Protein AF-A0A3M2STY0-F1 (afdb_monomer)

Foldseek 3Di:
DDDDDAQWDAAPQAAFLLQLLLVLLLRVLVVLVVVVVVLCVVCVPPDPVPRDDDDDDDDDDQSNQLSLVCQQQQNDDPQQQDPPAKDFDVFDWDKDADPDQPPQPDPPPDDPDDCPVSQDHPPRMGRPDPPGGRDNRHSRQHRPRHIDTPGGRFQVVPPVGGHDIDGDPNPPGRRRDPDDPPPPPPPPDDDD

Sequence (192 aa):
TTVYTPQLLPSPHGESIPHLHNRLATALQAVICDLDAEIARAEATLPPEQRTPKAVLFVSHAASLIAMGRVLTGCMPEDPGVEDFHVFTAGLSRFSRRRGPVEAEGEDGGRREEGDDERELAPGTRILRPGTAVPDWTRGRGVGGGWDCVANGDCSFLSCGAERGWHFNGEESFDTPPFPPPMEVGSSGTKL

Mean predicted aligned error: 9.3 Å

Radius of gyration: 21.48 Å; Cα contacts (8 Å, |Δi|>4): 250; chains: 1; bounding box: 75×55×52 Å

Secondary structure (DSSP, 8-state):
-PPP--SEE--TT---HHHHHHHHHHHHHHHHHHHHHHHHHHHTTS-GGG-----------HHHHHHHHHHHHT---SSTT---S-B-TT-EEEEEE--S----S--------S-SGGGPPPTT-EE-STT------TTTT-GGG-EEEEEEEE-T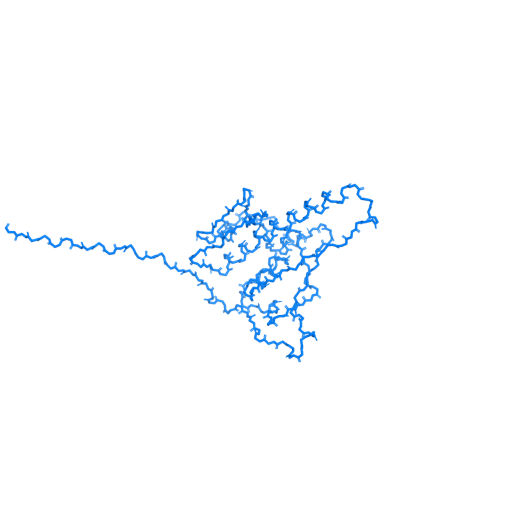TSTT-S-S-B---S-----PPP-PPP----------

Solvent-accessible surface area (backbone atoms only — not comparable to full-atom values): 11974 Å² total; per-residue (Å²): 133,89,79,86,76,67,60,55,44,78,30,88,50,44,38,36,64,65,24,50,35,35,47,45,31,29,47,49,33,53,52,48,52,51,50,52,53,49,50,50,62,73,44,67,87,50,58,77,90,75,62,72,93,82,86,84,86,85,86,82,52,55,74,56,50,37,35,46,51,26,29,30,32,2,55,75,64,93,58,65,42,63,85,82,49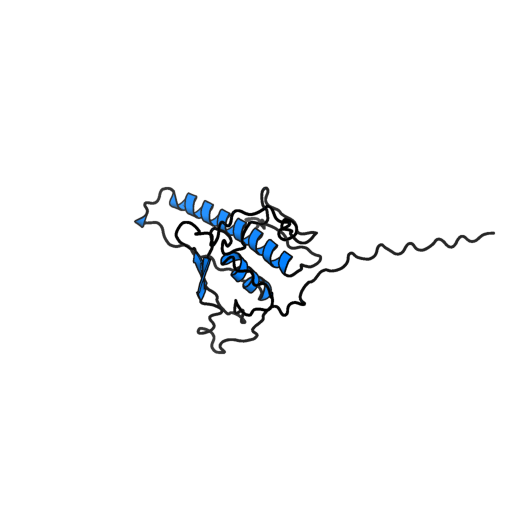,55,34,28,65,89,34,45,65,40,72,44,74,57,86,73,83,77,78,64,82,73,87,69,94,71,78,96,68,94,58,69,74,81,56,43,63,37,75,71,46,41,76,67,45,88,93,72,58,59,63,85,22,56,79,54,36,8,39,85,63,13,33,44,79,79,39,72,28,48,25,87,92,41,97,82,41,78,42,80,68,56,71,52,84,69,75,72,52,36,73,60,74,77,78,75,72,81,75,78,79,75,80,78,79,79,85,129

Structure (mmCIF, N/CA/C/O backbone):
data_AF-A0A3M2STY0-F1
#
_entry.id   AF-A0A3M2STY0-F1
#
loop_
_atom_site.group_PDB
_atom_site.id
_atom_site.type_symbol
_atom_site.label_atom_id
_atom_site.label_alt_id
_atom_site.label_comp_id
_atom_site.label_asym_id
_atom_site.label_entity_id
_atom_site.label_seq_id
_atom_site.pdbx_PDB_ins_code
_atom_site.Cartn_x
_atom_site.Cartn_y
_atom_site.Cartn_z
_atom_site.occupancy
_atom_site.B_iso_or_equiv
_atom_site.auth_seq_id
_atom_site.auth_comp_id
_atom_site.auth_asym_id
_atom_site.auth_atom_id
_atom_site.pdbx_PDB_model_num
ATOM 1 N N . THR A 1 1 ? -4.856 26.772 10.621 1.00 55.50 1 THR A N 1
ATOM 2 C CA . THR A 1 1 ? -4.393 25.944 9.493 1.00 55.50 1 THR A CA 1
ATOM 3 C C . THR A 1 1 ? -3.598 24.793 10.053 1.00 55.50 1 THR A C 1
ATOM 5 O O . THR A 1 1 ? -2.548 25.040 10.630 1.00 55.50 1 THR A O 1
ATOM 8 N N . THR A 1 2 ? -4.113 23.568 9.991 1.00 66.75 2 THR A N 1
ATOM 9 C CA . THR A 1 2 ? -3.335 22.390 10.394 1.00 66.75 2 THR A CA 1
ATOM 10 C C . THR A 1 2 ? -2.277 22.157 9.324 1.00 66.75 2 THR A C 1
ATOM 12 O O . THR A 1 2 ? -2.615 21.987 8.155 1.00 66.75 2 THR A O 1
ATOM 15 N N . VAL A 1 3 ? -1.002 22.235 9.697 1.00 81.94 3 VAL A N 1
ATOM 16 C CA . VAL A 1 3 ? 0.102 21.945 8.778 1.00 81.94 3 VAL A CA 1
ATOM 17 C C . VAL A 1 3 ? 0.180 20.429 8.623 1.00 81.94 3 VAL A C 1
ATOM 19 O O . VAL A 1 3 ? 0.291 19.714 9.615 1.00 81.94 3 VAL A O 1
ATOM 22 N N . TYR A 1 4 ? 0.070 19.938 7.390 1.00 82.56 4 TYR A N 1
ATOM 23 C CA . TYR A 1 4 ? 0.285 18.527 7.085 1.00 82.56 4 TYR A CA 1
ATOM 24 C C . TYR A 1 4 ? 1.775 18.197 7.210 1.00 82.56 4 TYR A C 1
ATOM 26 O O . TYR A 1 4 ? 2.604 18.824 6.549 1.00 82.56 4 TYR A O 1
ATOM 34 N N . THR A 1 5 ? 2.098 17.193 8.023 1.00 86.50 5 THR A N 1
ATOM 35 C CA . THR A 1 5 ? 3.461 16.674 8.168 1.00 86.50 5 THR A CA 1
ATOM 36 C C . THR A 1 5 ? 3.507 15.248 7.617 1.00 86.50 5 THR A C 1
ATOM 38 O O . THR A 1 5 ? 2.965 14.343 8.259 1.00 86.50 5 THR A O 1
ATOM 41 N N . PRO A 1 6 ? 4.130 15.020 6.445 1.00 90.19 6 PRO A N 1
ATOM 42 C CA . PRO A 1 6 ? 4.282 13.675 5.906 1.00 90.19 6 PRO A CA 1
ATOM 43 C C . PRO A 1 6 ? 5.199 12.816 6.785 1.00 90.19 6 PRO A C 1
ATOM 45 O O . PRO A 1 6 ? 6.050 13.332 7.507 1.00 90.19 6 PRO A O 1
ATOM 48 N N . GLN A 1 7 ? 5.049 11.493 6.697 1.00 90.44 7 GLN A N 1
ATOM 49 C CA . GLN A 1 7 ? 5.925 10.537 7.392 1.00 90.44 7 GLN A CA 1
ATOM 50 C C . GLN A 1 7 ? 7.337 10.523 6.793 1.00 90.44 7 GLN A C 1
ATOM 52 O O . GLN A 1 7 ? 8.348 10.537 7.499 1.00 90.44 7 GLN A O 1
ATOM 57 N N . LEU A 1 8 ? 7.386 10.526 5.463 1.00 94.62 8 LEU A N 1
ATOM 58 C CA . LEU A 1 8 ? 8.594 10.531 4.655 1.00 94.62 8 LEU A CA 1
ATOM 59 C C . LEU A 1 8 ? 8.331 11.246 3.328 1.00 94.62 8 LEU A C 1
ATOM 61 O O . LEU A 1 8 ? 7.178 11.424 2.927 1.00 94.62 8 LEU A O 1
ATOM 65 N N . LEU A 1 9 ? 9.404 11.623 2.642 1.00 95.00 9 LEU A N 1
ATOM 66 C CA . LEU A 1 9 ? 9.379 12.082 1.256 1.00 95.00 9 LEU A CA 1
ATOM 67 C C . LEU A 1 9 ? 10.110 11.048 0.385 1.00 95.00 9 LEU A C 1
ATOM 69 O O . LEU A 1 9 ? 11.223 10.671 0.765 1.00 95.00 9 LEU A O 1
ATOM 73 N N . PRO A 1 10 ? 9.520 10.602 -0.744 1.00 95.38 10 PRO A N 1
ATOM 74 C CA . PRO A 1 10 ? 10.192 9.720 -1.701 1.00 95.38 10 PRO A CA 1
ATOM 75 C C . PRO A 1 10 ? 11.511 10.307 -2.208 1.00 95.38 10 PRO A C 1
ATOM 77 O O . PRO A 1 10 ? 11.697 11.529 -2.173 1.00 95.38 10 PRO A O 1
ATOM 80 N N . SER A 1 11 ? 12.403 9.451 -2.711 1.00 95.00 11 SER A N 1
ATOM 81 C CA . SER A 1 11 ? 13.625 9.932 -3.356 1.00 95.00 11 SER A CA 1
ATOM 82 C C . SER A 1 11 ? 13.298 10.793 -4.586 1.00 95.00 11 SER A C 1
ATOM 84 O O . SER A 1 11 ? 12.474 10.398 -5.414 1.00 95.00 11 SER A O 1
ATOM 86 N N . PRO A 1 12 ? 13.950 11.959 -4.759 1.00 94.00 12 PRO A N 1
ATOM 87 C CA . PRO A 1 12 ? 13.808 12.758 -5.972 1.00 94.00 12 PRO A CA 1
ATOM 88 C C . PRO A 1 12 ? 14.579 12.180 -7.175 1.00 94.00 12 PRO A C 1
ATOM 90 O O . PRO A 1 12 ? 14.467 12.730 -8.267 1.00 94.00 12 PRO A O 1
ATOM 93 N N . HIS A 1 13 ? 15.352 11.102 -6.993 1.00 91.94 13 HIS A N 1
ATOM 94 C CA . HIS A 1 13 ? 16.201 10.487 -8.025 1.00 91.94 13 HIS A CA 1
ATOM 95 C C . HIS A 1 13 ? 15.615 9.182 -8.592 1.00 91.94 13 HIS A C 1
ATOM 97 O O . HIS A 1 13 ? 16.306 8.440 -9.288 1.00 91.94 13 HIS A O 1
ATOM 103 N N . GLY A 1 14 ? 14.340 8.914 -8.312 1.00 90.75 14 GLY A N 1
ATOM 104 C CA . GLY A 1 14 ? 13.696 7.656 -8.672 1.00 90.75 14 GLY A CA 1
ATOM 105 C C . GLY A 1 14 ? 13.955 6.547 -7.653 1.00 90.75 14 GLY A C 1
ATOM 106 O O . GLY A 1 14 ? 14.621 6.738 -6.634 1.00 90.75 14 GLY A O 1
ATOM 107 N N . GLU A 1 15 ? 13.310 5.410 -7.890 1.00 93.81 15 GLU A N 1
ATOM 108 C CA . GLU A 1 15 ? 13.290 4.257 -6.997 1.00 93.81 15 GLU A CA 1
ATOM 109 C C . GLU A 1 15 ? 13.311 2.981 -7.846 1.00 93.81 15 GLU A C 1
ATOM 111 O O . GLU A 1 15 ? 12.649 2.908 -8.885 1.00 93.81 15 GLU A O 1
ATOM 116 N N . SER A 1 16 ? 14.039 1.966 -7.384 1.00 93.44 16 SER A N 1
ATOM 117 C CA . SER A 1 16 ? 13.896 0.599 -7.875 1.00 93.44 16 SER A CA 1
ATOM 118 C C . SER A 1 16 ? 12.589 -0.016 -7.356 1.00 93.44 16 SER A C 1
ATOM 120 O O . SER A 1 16 ? 11.967 0.499 -6.416 1.00 93.44 16 SER A O 1
ATOM 122 N N . ILE A 1 17 ? 12.167 -1.144 -7.934 1.00 93.44 17 ILE A N 1
ATOM 123 C CA . ILE A 1 17 ? 10.970 -1.862 -7.468 1.00 93.44 17 ILE A CA 1
ATOM 124 C C . ILE A 1 17 ? 11.080 -2.218 -5.966 1.00 93.44 17 ILE A C 1
ATOM 126 O O . ILE A 1 17 ? 10.138 -1.905 -5.229 1.00 93.44 17 ILE A O 1
ATOM 130 N N . PRO A 1 18 ? 12.194 -2.782 -5.452 1.00 93.94 18 PRO A N 1
ATOM 131 C CA . PRO A 1 18 ? 12.364 -3.004 -4.012 1.00 93.94 18 PRO A CA 1
ATOM 132 C C . PRO A 1 18 ? 12.276 -1.719 -3.173 1.00 93.94 18 PRO A C 1
ATOM 134 O O . PRO A 1 18 ? 11.565 -1.692 -2.165 1.00 93.94 18 PRO A O 1
ATOM 137 N N . HIS A 1 19 ? 12.911 -0.622 -3.613 1.00 95.38 19 HIS A N 1
ATOM 138 C CA . HIS A 1 19 ? 12.858 0.661 -2.903 1.00 95.38 19 HIS A CA 1
ATOM 139 C C . HIS A 1 19 ? 11.424 1.194 -2.764 1.00 95.38 19 HIS A C 1
ATOM 141 O O . HIS A 1 19 ? 11.045 1.670 -1.689 1.00 95.38 19 HIS A O 1
ATOM 147 N N . LEU A 1 20 ? 10.603 1.073 -3.815 1.00 96.25 20 LEU A N 1
ATOM 148 C CA . LEU A 1 20 ? 9.186 1.445 -3.775 1.00 96.25 20 LEU A CA 1
ATOM 149 C C . LEU A 1 20 ? 8.424 0.647 -2.703 1.00 96.25 20 LEU A C 1
ATOM 151 O O . LEU A 1 20 ? 7.680 1.238 -1.914 1.00 96.25 20 LEU A O 1
ATOM 155 N N . HIS A 1 21 ? 8.621 -0.674 -2.649 1.00 97.06 21 HIS A N 1
ATOM 156 C CA . HIS A 1 21 ? 7.973 -1.531 -1.652 1.00 97.06 21 HIS A CA 1
ATOM 157 C C . HIS A 1 21 ? 8.412 -1.157 -0.235 1.00 97.06 21 HIS A C 1
ATOM 159 O O . HIS A 1 21 ? 7.563 -0.926 0.624 1.00 97.06 21 HIS A O 1
ATOM 165 N N . ASN A 1 22 ? 9.713 -0.981 0.005 1.00 96.69 22 ASN A N 1
ATOM 166 C CA . ASN A 1 22 ? 10.228 -0.585 1.317 1.00 96.69 22 ASN A CA 1
ATOM 167 C C . ASN A 1 22 ? 9.717 0.784 1.760 1.00 96.69 22 ASN A C 1
ATOM 169 O O . ASN A 1 22 ? 9.314 0.954 2.918 1.00 96.69 22 ASN A O 1
ATOM 173 N N . ARG A 1 23 ? 9.654 1.758 0.845 1.00 97.25 23 ARG A N 1
ATOM 174 C CA . ARG A 1 23 ? 9.068 3.068 1.139 1.00 97.25 23 ARG A CA 1
ATOM 175 C C . ARG A 1 23 ? 7.600 2.941 1.525 1.00 97.25 23 ARG A C 1
ATOM 177 O O . ARG A 1 23 ? 7.170 3.580 2.488 1.00 97.25 23 ARG A O 1
ATOM 184 N N . LEU A 1 24 ? 6.825 2.137 0.798 1.00 97.81 24 LEU A N 1
ATOM 185 C CA . LEU A 1 24 ? 5.402 1.961 1.082 1.00 97.81 24 LEU A CA 1
ATOM 186 C C . LEU A 1 24 ? 5.166 1.187 2.374 1.00 97.81 24 LEU A C 1
ATOM 188 O O . LEU A 1 24 ? 4.294 1.584 3.144 1.00 97.81 24 LEU A O 1
ATOM 192 N N . ALA A 1 25 ? 5.972 0.165 2.659 1.00 97.62 25 ALA A N 1
ATOM 193 C CA . ALA A 1 25 ? 5.933 -0.545 3.928 1.00 97.62 25 ALA A CA 1
ATOM 194 C C . ALA A 1 25 ? 6.200 0.416 5.096 1.00 97.62 25 ALA A C 1
ATOM 196 O O . ALA A 1 25 ? 5.432 0.478 6.054 1.00 97.62 25 ALA A O 1
ATOM 197 N N . THR A 1 26 ? 7.238 1.244 4.970 1.00 96.88 26 THR A N 1
ATOM 198 C CA . THR A 1 26 ? 7.601 2.261 5.965 1.00 96.88 26 THR A CA 1
ATOM 199 C C . THR A 1 26 ? 6.476 3.277 6.182 1.00 96.88 26 THR A C 1
ATOM 201 O O . THR A 1 26 ? 6.072 3.540 7.316 1.00 96.88 26 THR A O 1
ATOM 204 N N . ALA A 1 27 ? 5.933 3.836 5.096 1.00 96.31 27 ALA A N 1
ATOM 205 C CA . ALA A 1 27 ? 4.874 4.838 5.166 1.00 96.31 27 ALA A CA 1
ATOM 206 C C . ALA A 1 27 ? 3.570 4.264 5.742 1.00 96.31 27 ALA A C 1
ATOM 208 O O . ALA A 1 27 ? 2.973 4.880 6.627 1.00 96.31 27 ALA A O 1
ATOM 209 N N . LEU A 1 28 ? 3.137 3.090 5.271 1.00 96.94 28 LEU A N 1
ATOM 210 C CA . LEU A 1 28 ? 1.915 2.445 5.748 1.00 96.94 28 LEU A CA 1
ATOM 211 C C . LEU A 1 28 ? 2.037 2.008 7.203 1.00 96.94 28 LEU A C 1
ATOM 213 O O . LEU A 1 28 ? 1.103 2.238 7.964 1.00 96.94 28 LEU A O 1
ATOM 217 N N . GLN A 1 29 ? 3.176 1.447 7.618 1.00 96.19 29 GLN A N 1
ATOM 218 C CA . GLN A 1 29 ? 3.408 1.089 9.017 1.00 96.19 29 GLN A CA 1
ATOM 219 C C . GLN A 1 29 ? 3.256 2.309 9.930 1.00 96.19 29 GLN A C 1
ATOM 221 O O . GLN A 1 29 ? 2.559 2.230 10.939 1.00 96.19 29 GLN A O 1
ATOM 226 N N . ALA A 1 30 ? 3.858 3.444 9.565 1.00 94.44 30 ALA A N 1
ATOM 227 C CA . ALA A 1 30 ? 3.745 4.672 10.344 1.00 94.44 30 ALA A CA 1
ATOM 228 C C . ALA A 1 30 ? 2.299 5.199 10.398 1.00 94.44 30 ALA A C 1
ATOM 230 O O . ALA A 1 30 ? 1.816 5.555 11.473 1.00 94.44 30 ALA A O 1
ATOM 231 N N . VAL A 1 31 ? 1.583 5.199 9.266 1.00 94.38 31 VAL A N 1
ATOM 232 C CA . VAL A 1 31 ? 0.168 5.609 9.211 1.00 94.38 31 VAL A CA 1
ATOM 233 C C . VAL A 1 31 ? -0.716 4.685 10.053 1.00 94.38 31 VAL A C 1
ATOM 235 O O . VAL A 1 31 ? -1.540 5.175 10.819 1.00 94.38 31 VAL A O 1
ATOM 238 N N . ILE A 1 32 ? -0.539 3.366 9.951 1.00 95.25 32 ILE A N 1
ATOM 239 C CA . ILE A 1 32 ? -1.302 2.382 10.730 1.00 95.25 32 ILE A CA 1
ATOM 240 C C . ILE A 1 32 ? -1.025 2.558 12.226 1.00 95.25 32 ILE A C 1
ATOM 242 O O . ILE A 1 32 ? -1.974 2.604 13.001 1.00 95.25 32 ILE A O 1
ATOM 246 N N . CYS A 1 33 ? 0.236 2.730 12.637 1.00 93.81 33 CYS A N 1
ATOM 247 C CA . CYS A 1 33 ? 0.587 2.986 14.037 1.00 93.81 33 CYS A CA 1
ATOM 248 C C . CYS A 1 33 ? -0.068 4.264 14.582 1.00 93.81 33 CYS A C 1
ATOM 250 O O . CYS A 1 33 ? -0.585 4.260 15.700 1.00 93.81 33 CYS A O 1
ATOM 252 N N . ASP A 1 34 ? -0.056 5.351 13.807 1.00 93.00 34 ASP A N 1
ATOM 253 C CA . ASP A 1 34 ? -0.698 6.608 14.200 1.00 93.00 34 ASP A CA 1
ATOM 254 C C . ASP A 1 34 ? -2.213 6.434 14.372 1.00 93.00 34 ASP A C 1
ATOM 256 O O . ASP A 1 34 ? -2.765 6.852 15.394 1.00 93.00 34 ASP A O 1
ATOM 260 N N . LEU A 1 35 ? -2.866 5.786 13.399 1.00 94.75 35 LEU A N 1
ATOM 261 C CA . LEU A 1 35 ? -4.302 5.507 13.431 1.00 94.75 35 LEU A CA 1
ATOM 262 C C . LEU A 1 35 ? -4.663 4.597 14.607 1.00 94.75 35 LEU A C 1
ATOM 264 O O . LEU A 1 35 ? -5.598 4.904 15.341 1.00 94.75 35 LEU A O 1
ATOM 268 N N . ASP A 1 36 ? -3.906 3.523 14.835 1.00 95.19 36 ASP A N 1
ATOM 269 C CA . ASP A 1 36 ? -4.111 2.613 15.964 1.00 95.19 36 ASP A CA 1
ATOM 270 C C . ASP A 1 36 ? -3.998 3.358 17.300 1.00 95.19 36 ASP A C 1
ATOM 272 O O . ASP A 1 36 ? -4.849 3.202 18.177 1.00 95.19 36 ASP A O 1
ATOM 276 N N . ALA A 1 37 ? -2.984 4.216 17.451 1.00 95.44 37 ALA A N 1
ATOM 277 C CA . ALA A 1 37 ? -2.796 5.007 18.661 1.00 95.44 37 ALA A CA 1
ATOM 278 C C . ALA A 1 37 ? -3.914 6.045 18.855 1.00 95.44 37 ALA A C 1
ATOM 280 O O . ALA A 1 37 ? -4.343 6.290 19.984 1.00 95.44 37 ALA A O 1
ATOM 281 N N . GLU A 1 38 ? -4.390 6.672 17.779 1.00 95.25 38 GLU A N 1
ATOM 282 C CA . GLU A 1 38 ? -5.508 7.614 17.826 1.00 95.25 38 GLU A CA 1
ATOM 283 C C . GLU A 1 38 ? -6.823 6.924 18.193 1.00 95.25 38 GLU A C 1
ATOM 285 O O . GLU A 1 38 ? -7.519 7.388 19.098 1.00 95.25 38 GLU A O 1
ATOM 290 N N . ILE A 1 39 ? -7.122 5.786 17.564 1.00 95.31 39 ILE A N 1
ATOM 291 C CA . ILE A 1 39 ? -8.299 4.969 17.866 1.00 95.31 39 ILE A CA 1
ATOM 292 C C . ILE A 1 39 ? -8.242 4.495 19.319 1.00 95.31 39 ILE A C 1
ATOM 294 O O . ILE A 1 39 ? -9.216 4.668 20.047 1.00 95.31 39 ILE A O 1
ATOM 298 N N . ALA A 1 40 ? -7.096 3.982 19.775 1.00 94.94 40 ALA A N 1
ATOM 299 C CA . ALA A 1 40 ? -6.920 3.539 21.155 1.00 94.94 40 ALA A CA 1
ATOM 300 C C . ALA A 1 40 ? -7.159 4.675 22.162 1.00 94.94 40 ALA A C 1
ATOM 302 O O . ALA A 1 40 ? -7.827 4.460 23.171 1.00 94.94 40 ALA A O 1
ATOM 303 N N . ARG A 1 41 ? -6.668 5.893 21.884 1.00 96.56 41 ARG A N 1
ATOM 304 C CA . ARG A 1 41 ? -6.943 7.072 22.725 1.00 96.56 41 ARG A CA 1
ATOM 305 C C . ARG A 1 41 ? -8.421 7.453 22.715 1.00 96.56 41 ARG A C 1
ATOM 307 O O . ARG A 1 41 ? -8.974 7.720 23.778 1.00 96.56 41 ARG A O 1
ATOM 314 N N . ALA A 1 42 ? -9.052 7.480 21.543 1.00 94.19 42 ALA A N 1
ATOM 315 C CA . ALA A 1 42 ? -10.459 7.850 21.398 1.00 94.19 42 ALA A CA 1
ATOM 316 C C . ALA A 1 42 ? -11.406 6.839 22.066 1.00 94.19 42 ALA A C 1
ATOM 318 O O . ALA A 1 42 ? -12.455 7.218 22.580 1.00 94.19 42 ALA A O 1
ATOM 319 N N . GLU A 1 43 ? -11.032 5.559 22.084 1.00 96.19 43 GLU A N 1
ATOM 320 C CA . GLU A 1 43 ? -11.850 4.466 22.617 1.00 96.19 43 GLU A CA 1
ATOM 321 C C . GLU A 1 43 ? -11.456 4.036 24.039 1.00 96.19 43 GLU A C 1
ATOM 323 O O . GLU A 1 43 ? -12.079 3.132 24.599 1.00 96.19 43 GLU A O 1
ATOM 328 N N . ALA A 1 44 ? -10.456 4.686 24.651 1.00 95.94 44 ALA A N 1
ATOM 329 C CA . ALA A 1 44 ? -9.911 4.316 25.961 1.00 95.94 44 ALA A CA 1
ATOM 330 C C . ALA A 1 44 ? -10.971 4.293 27.073 1.00 95.94 44 ALA A C 1
ATOM 332 O O . ALA A 1 44 ? -10.919 3.450 27.967 1.00 95.94 44 ALA A O 1
ATOM 333 N N . THR A 1 45 ? -11.936 5.211 27.014 1.00 95.50 45 THR A N 1
ATOM 334 C CA . THR A 1 45 ? -13.022 5.341 27.996 1.00 95.50 45 THR A CA 1
ATOM 335 C C . THR A 1 45 ? -14.325 4.691 27.541 1.00 95.50 45 THR A C 1
ATOM 337 O O . THR A 1 45 ? -15.280 4.643 28.315 1.00 95.50 45 THR A O 1
ATOM 340 N N . LEU A 1 46 ? -14.382 4.193 26.301 1.00 95.75 46 LEU A N 1
ATOM 341 C CA . LEU A 1 46 ? -15.588 3.598 25.740 1.00 95.75 46 LEU A CA 1
ATOM 342 C C . LEU A 1 46 ? -15.668 2.107 26.092 1.00 95.75 46 LEU A C 1
ATOM 344 O O . LEU A 1 46 ? -14.668 1.384 25.945 1.00 95.75 46 LEU A O 1
ATOM 348 N N . PRO A 1 47 ? -16.852 1.617 26.501 1.00 95.88 47 PRO A N 1
ATOM 349 C CA . PRO A 1 47 ? -17.064 0.192 26.679 1.00 95.88 47 PRO A CA 1
ATOM 350 C C . PRO A 1 47 ? -17.004 -0.534 25.317 1.00 95.88 47 PRO A C 1
ATOM 352 O O . PRO A 1 47 ? -17.260 0.093 24.282 1.00 95.88 47 PRO A O 1
ATOM 355 N N . PRO A 1 48 ? -16.644 -1.834 25.275 1.00 92.12 48 PRO A N 1
ATOM 356 C CA . PRO A 1 48 ? -16.410 -2.567 24.026 1.00 92.12 48 PRO A CA 1
ATOM 357 C C . PRO A 1 48 ? -17.562 -2.495 23.017 1.00 92.12 48 PRO A C 1
ATOM 359 O O . PRO A 1 48 ? -17.320 -2.371 21.821 1.00 92.12 48 PRO A O 1
ATOM 362 N N . GLU A 1 49 ? -18.806 -2.509 23.491 1.00 95.06 49 GLU A N 1
ATOM 363 C CA . GLU A 1 49 ? -20.020 -2.419 22.676 1.00 95.06 49 GLU A CA 1
ATOM 364 C C . GLU A 1 49 ? -20.209 -1.070 21.962 1.00 95.06 49 GLU A C 1
ATOM 366 O O . GLU A 1 49 ? -20.973 -0.988 21.004 1.00 95.06 49 GLU A O 1
ATOM 371 N N . GLN A 1 50 ? -19.514 -0.015 22.401 1.00 94.44 50 GLN A N 1
ATOM 372 C CA . GLN A 1 50 ? -19.534 1.305 21.759 1.00 94.44 50 GLN A CA 1
ATOM 373 C C . GLN A 1 50 ? -18.359 1.516 20.796 1.00 94.44 50 GLN A C 1
ATOM 375 O O . GLN A 1 50 ? -18.308 2.527 20.091 1.00 94.44 50 GLN A O 1
ATOM 380 N N . ARG A 1 51 ? -17.410 0.575 20.740 1.00 93.62 51 ARG A N 1
ATOM 381 C CA . ARG A 1 51 ? -16.296 0.620 19.790 1.00 93.62 51 ARG A CA 1
ATOM 382 C C . ARG A 1 51 ? -16.789 0.173 18.424 1.00 93.62 51 ARG A C 1
ATOM 384 O O . ARG A 1 51 ? -17.509 -0.815 18.298 1.00 93.62 51 ARG A O 1
ATOM 391 N N . THR A 1 52 ? -16.410 0.911 17.388 1.00 92.25 52 THR A N 1
ATOM 392 C CA . THR A 1 52 ? -16.888 0.671 16.020 1.00 92.25 52 THR A CA 1
ATOM 393 C C . THR A 1 52 ? -15.735 0.270 15.104 1.00 92.25 52 THR A C 1
ATOM 395 O O . THR A 1 52 ? -14.595 0.673 15.340 1.00 92.25 52 THR A O 1
ATOM 398 N N . PRO A 1 53 ? -15.986 -0.519 14.044 1.00 91.50 53 PRO A N 1
ATOM 399 C CA . PRO A 1 53 ? -14.958 -0.799 13.053 1.00 91.50 53 PRO A CA 1
ATOM 400 C C . PRO A 1 53 ? -14.499 0.503 12.396 1.00 91.50 53 PRO A C 1
ATOM 402 O O . PRO A 1 53 ? -15.320 1.360 12.066 1.00 91.50 53 PRO A O 1
ATOM 405 N N . LYS A 1 54 ? -13.192 0.633 12.170 1.00 95.50 54 LYS A N 1
ATOM 406 C CA . LYS A 1 54 ? -12.605 1.775 11.466 1.00 95.50 54 LYS A CA 1
ATOM 407 C C . LYS A 1 54 ? -12.127 1.346 10.089 1.00 95.50 54 LYS A C 1
ATOM 409 O O . LYS A 1 54 ? -11.676 0.218 9.900 1.00 95.50 54 LYS A O 1
ATOM 414 N N . ALA A 1 55 ? -12.249 2.257 9.137 1.00 96.38 55 ALA A N 1
ATOM 415 C CA . ALA A 1 55 ? -11.782 2.082 7.775 1.00 96.38 55 ALA A CA 1
ATOM 416 C C . ALA A 1 55 ? -11.065 3.356 7.327 1.00 96.38 55 ALA A C 1
ATOM 418 O O . ALA A 1 55 ? -11.456 4.462 7.700 1.00 96.38 55 ALA A O 1
ATOM 419 N N . VAL A 1 56 ? -10.028 3.178 6.516 1.00 96.31 56 VAL A N 1
ATOM 420 C CA . VAL A 1 56 ? -9.278 4.249 5.860 1.00 96.31 56 VAL A CA 1
ATOM 421 C C . VAL A 1 56 ? -9.277 3.977 4.359 1.00 96.31 56 VAL A C 1
ATOM 423 O O . VAL A 1 56 ? -9.210 2.823 3.938 1.00 96.31 56 VAL A O 1
ATOM 426 N N . LEU A 1 57 ? -9.384 5.034 3.554 1.00 97.50 57 LEU A N 1
ATOM 427 C CA . LEU A 1 57 ? -9.304 4.956 2.099 1.00 97.50 57 LEU A CA 1
ATOM 428 C C . LEU A 1 57 ? -7.977 5.554 1.640 1.00 97.50 57 LEU A C 1
ATOM 430 O O . LEU A 1 57 ? -7.708 6.731 1.881 1.00 97.50 57 LEU A O 1
ATOM 434 N N . PHE A 1 58 ? -7.179 4.752 0.942 1.00 96.56 58 PHE A N 1
ATOM 435 C CA . PHE A 1 58 ? -5.997 5.224 0.233 1.00 96.56 58 PHE A CA 1
ATOM 436 C C . PHE A 1 58 ? -6.334 5.417 -1.243 1.00 96.56 58 PHE A C 1
ATOM 438 O O . PHE A 1 58 ? -6.852 4.511 -1.890 1.00 96.56 58 PHE A O 1
ATOM 445 N N . VAL A 1 59 ? -6.017 6.596 -1.776 1.00 97.75 59 VAL A N 1
ATOM 446 C CA . VAL A 1 59 ? -6.106 6.902 -3.208 1.00 97.75 59 VAL A CA 1
ATOM 447 C C . VAL A 1 59 ? -4.687 7.139 -3.703 1.00 97.75 59 VAL A C 1
ATOM 449 O O . VAL A 1 59 ? -3.975 7.985 -3.161 1.00 97.75 59 VAL A O 1
ATOM 452 N N . SER A 1 60 ? -4.245 6.354 -4.683 1.00 97.25 60 SER A N 1
ATOM 453 C CA . SER A 1 60 ? -2.856 6.367 -5.149 1.00 97.25 60 SER A CA 1
ATOM 454 C C . SER A 1 60 ? -2.743 5.955 -6.623 1.00 97.25 60 SER A C 1
ATOM 456 O O . SER A 1 60 ? -3.743 5.877 -7.334 1.00 97.25 60 SER A O 1
ATOM 458 N N . HIS A 1 61 ? -1.516 5.726 -7.085 1.00 96.81 61 HIS A N 1
ATOM 459 C CA . HIS A 1 61 ? -1.183 5.318 -8.451 1.00 96.81 61 HIS A CA 1
ATOM 460 C C . HIS A 1 61 ? -0.979 3.800 -8.557 1.00 96.81 61 HIS A C 1
ATOM 462 O O . HIS A 1 61 ? -0.694 3.148 -7.556 1.00 96.81 61 HIS A O 1
ATOM 468 N N . ALA A 1 62 ? -1.056 3.248 -9.773 1.00 96.62 62 ALA A N 1
ATOM 469 C CA . ALA A 1 62 ? -1.019 1.806 -10.039 1.00 96.62 62 ALA A CA 1
ATOM 470 C C . ALA A 1 62 ? 0.149 1.063 -9.360 1.00 96.62 62 ALA A C 1
ATOM 472 O O . ALA A 1 62 ? -0.091 0.197 -8.523 1.00 96.62 62 ALA A O 1
ATOM 473 N N . ALA A 1 63 ? 1.399 1.461 -9.629 1.00 96.56 63 ALA A N 1
ATOM 474 C CA . ALA A 1 63 ? 2.579 0.828 -9.028 1.00 96.56 63 ALA A CA 1
ATOM 475 C C . ALA A 1 63 ? 2.569 0.896 -7.491 1.00 96.56 63 ALA A C 1
ATOM 477 O O . ALA A 1 63 ? 2.920 -0.064 -6.810 1.00 96.56 63 ALA A O 1
ATOM 478 N N . SER A 1 64 ? 2.108 2.022 -6.933 1.00 97.50 64 SER A N 1
ATOM 479 C CA . SER A 1 64 ? 1.961 2.173 -5.484 1.00 97.50 64 SER A CA 1
ATOM 480 C C . SER A 1 64 ? 0.878 1.251 -4.931 1.00 97.50 64 SER A C 1
ATOM 482 O O . SER A 1 64 ? 1.092 0.646 -3.895 1.00 97.50 64 SER A O 1
ATOM 484 N N . LEU A 1 65 ? -0.260 1.096 -5.607 1.00 98.25 65 LEU A N 1
ATOM 485 C CA . LEU A 1 65 ? -1.344 0.223 -5.154 1.00 98.25 65 LEU A CA 1
ATOM 486 C C . LEU A 1 65 ? -0.951 -1.265 -5.172 1.00 98.25 65 LEU A C 1
ATOM 488 O O . LEU A 1 65 ? -1.285 -1.973 -4.223 1.00 98.25 65 LEU A O 1
ATOM 492 N N . ILE A 1 66 ? -0.192 -1.723 -6.176 1.00 98.19 66 ILE A N 1
ATOM 493 C CA . ILE A 1 66 ? 0.364 -3.091 -6.190 1.00 98.19 66 ILE A CA 1
ATOM 494 C C . ILE A 1 66 ? 1.333 -3.274 -5.021 1.00 98.19 66 ILE A C 1
ATOM 496 O O . ILE A 1 66 ? 1.182 -4.205 -4.229 1.00 98.19 66 ILE A O 1
ATOM 500 N N . ALA A 1 67 ? 2.278 -2.340 -4.857 1.00 98.06 67 ALA A N 1
ATOM 501 C CA . ALA A 1 67 ? 3.221 -2.380 -3.747 1.00 98.06 67 ALA A CA 1
ATOM 502 C C . ALA A 1 67 ? 2.500 -2.362 -2.388 1.00 98.06 67 ALA A C 1
ATOM 504 O O . ALA A 1 67 ? 2.854 -3.138 -1.508 1.00 98.06 67 ALA A O 1
ATOM 505 N N . MET A 1 68 ? 1.444 -1.551 -2.223 1.00 98.50 68 MET A N 1
ATOM 506 C CA . MET A 1 68 ? 0.596 -1.551 -1.023 1.00 98.50 68 MET A CA 1
ATOM 507 C C . MET A 1 68 ? -0.019 -2.932 -0.769 1.00 98.50 68 MET A C 1
ATOM 509 O O . MET A 1 68 ? 0.022 -3.405 0.362 1.00 98.50 68 MET A O 1
ATOM 513 N N . GLY A 1 69 ? -0.555 -3.596 -1.797 1.00 98.31 69 GLY A N 1
ATOM 514 C CA . GLY A 1 69 ? -1.110 -4.945 -1.666 1.00 98.31 69 GLY A CA 1
ATOM 515 C C . GLY A 1 69 ? -0.082 -5.955 -1.153 1.00 98.31 69 GLY A C 1
ATOM 516 O O . GLY A 1 69 ? -0.338 -6.664 -0.172 1.00 98.31 69 GLY A O 1
ATOM 517 N N . ARG A 1 70 ? 1.115 -5.963 -1.746 1.00 98.06 70 ARG A N 1
ATOM 518 C CA . ARG A 1 70 ? 2.221 -6.852 -1.352 1.00 98.06 70 ARG A CA 1
ATOM 519 C C . ARG A 1 70 ? 2.708 -6.573 0.067 1.00 98.06 70 ARG A C 1
ATOM 521 O O . ARG A 1 70 ? 2.829 -7.501 0.863 1.00 98.06 70 ARG A O 1
ATOM 528 N N . VAL A 1 71 ? 2.897 -5.305 0.444 1.00 98.25 71 VAL A N 1
ATOM 529 C CA . VAL A 1 71 ? 3.374 -4.959 1.798 1.00 98.25 71 VAL A CA 1
ATOM 530 C C . VAL A 1 71 ? 2.317 -5.144 2.884 1.00 98.25 71 VAL A C 1
ATOM 532 O O . VAL A 1 71 ? 2.666 -5.411 4.032 1.00 98.25 71 VAL A O 1
ATOM 535 N N . LEU A 1 72 ? 1.026 -5.023 2.559 1.00 98.31 72 LEU A N 1
ATOM 536 C CA . LEU A 1 72 ? -0.066 -5.303 3.497 1.00 98.31 72 LEU A CA 1
ATOM 537 C C . LEU A 1 72 ? -0.219 -6.808 3.746 1.00 98.31 72 LEU A C 1
ATOM 539 O O . LEU A 1 72 ? -0.427 -7.221 4.885 1.00 98.31 72 LEU A O 1
ATOM 543 N N . THR A 1 73 ? -0.098 -7.625 2.700 1.00 97.94 73 THR A N 1
ATOM 544 C CA . THR A 1 73 ? -0.207 -9.092 2.806 1.00 97.94 73 THR A CA 1
ATOM 545 C C . THR A 1 73 ? 1.075 -9.756 3.308 1.00 97.94 73 THR A C 1
ATOM 547 O O . THR A 1 73 ? 1.011 -10.829 3.909 1.00 97.94 73 THR A O 1
ATOM 550 N N . GLY A 1 74 ? 2.222 -9.109 3.094 1.00 96.75 74 GLY A N 1
ATOM 551 C CA . GLY A 1 74 ? 3.551 -9.659 3.344 1.00 96.75 74 GLY A CA 1
ATOM 552 C C . GLY A 1 74 ? 4.057 -10.596 2.248 1.00 96.75 74 GLY A C 1
ATOM 553 O O . GLY A 1 74 ? 5.080 -11.258 2.436 1.00 96.75 74 GLY A O 1
ATOM 554 N N . CYS A 1 75 ? 3.350 -10.663 1.121 1.00 95.12 75 CYS A N 1
ATOM 555 C CA . CYS A 1 75 ? 3.656 -11.549 0.008 1.00 95.12 75 CYS A CA 1
ATOM 556 C C . CYS A 1 75 ? 4.398 -10.763 -1.079 1.00 95.12 75 CYS A C 1
ATOM 558 O O . CYS A 1 75 ? 3.773 -10.088 -1.892 1.00 95.12 75 CYS A O 1
ATOM 560 N N . MET A 1 76 ? 5.730 -10.834 -1.074 1.00 93.69 76 MET A N 1
ATOM 561 C CA . MET A 1 76 ? 6.558 -10.371 -2.189 1.00 93.69 76 MET A CA 1
ATOM 562 C C . MET A 1 76 ? 6.843 -11.569 -3.105 1.00 93.69 76 MET A C 1
ATOM 564 O O . MET A 1 76 ? 7.465 -12.520 -2.629 1.00 93.69 76 MET A O 1
ATOM 568 N N . PRO A 1 77 ? 6.381 -11.572 -4.367 1.00 93.56 77 PRO A N 1
ATOM 569 C CA . PRO A 1 77 ? 6.736 -12.628 -5.310 1.00 93.56 77 PRO A CA 1
ATOM 570 C C . PRO A 1 77 ? 8.216 -12.527 -5.711 1.00 93.56 77 PRO A C 1
ATOM 572 O O . PRO A 1 77 ? 8.783 -11.434 -5.719 1.00 93.56 77 PRO A O 1
ATOM 575 N N . GLU A 1 78 ? 8.830 -13.662 -6.063 1.00 91.12 78 GLU A N 1
ATOM 576 C CA . GLU A 1 78 ? 10.199 -13.702 -6.611 1.00 91.12 78 GLU A CA 1
ATOM 577 C C . GLU A 1 78 ? 10.292 -12.933 -7.935 1.00 91.12 78 GLU A C 1
ATOM 579 O O . GLU A 1 78 ? 11.226 -12.165 -8.151 1.00 91.12 78 GLU A O 1
ATOM 584 N N . ASP A 1 79 ? 9.290 -13.109 -8.800 1.00 92.12 79 ASP A N 1
ATOM 585 C CA . ASP A 1 79 ? 9.115 -12.317 -10.013 1.00 92.12 79 ASP A CA 1
ATOM 586 C C . ASP A 1 79 ? 8.228 -11.096 -9.707 1.00 92.12 79 ASP A C 1
ATOM 588 O O . ASP A 1 79 ? 7.038 -11.259 -9.402 1.00 92.12 79 ASP A O 1
ATOM 592 N N . PRO A 1 80 ? 8.753 -9.859 -9.795 1.00 90.75 80 PRO A N 1
ATOM 593 C CA . PRO A 1 80 ? 7.954 -8.668 -9.546 1.00 90.75 80 PRO A CA 1
ATOM 594 C C . PRO A 1 80 ? 6.784 -8.516 -10.526 1.00 90.75 80 PRO A C 1
ATOM 596 O O . PRO A 1 80 ? 5.827 -7.822 -10.166 1.00 90.75 80 PRO A O 1
ATOM 599 N N . GLY A 1 81 ? 6.832 -9.151 -11.704 1.00 93.62 81 GLY A N 1
ATOM 600 C CA . GLY A 1 81 ? 5.814 -9.048 -12.745 1.00 93.62 81 GLY A CA 1
ATOM 601 C C . GLY A 1 81 ? 4.569 -9.913 -12.562 1.00 93.62 81 GLY A C 1
ATOM 602 O O . 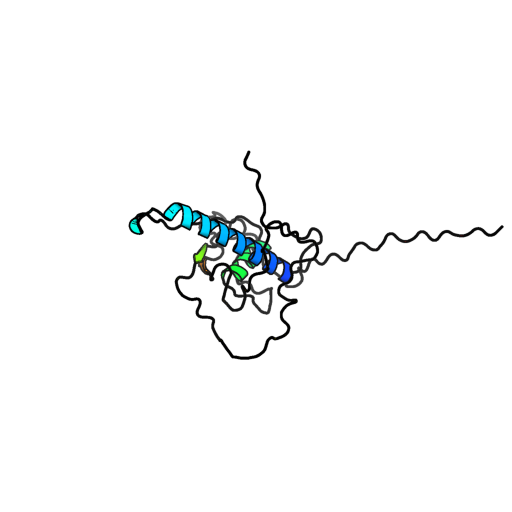GLY A 1 81 ? 3.643 -9.833 -13.367 1.00 93.62 81 GLY A O 1
ATOM 603 N N . VAL A 1 82 ? 4.494 -10.696 -11.483 1.00 95.31 82 VAL A N 1
ATOM 604 C CA . VAL A 1 82 ? 3.279 -11.444 -11.131 1.00 95.31 82 VAL A CA 1
ATOM 605 C C . VAL A 1 82 ? 2.082 -10.494 -10.973 1.00 95.31 82 VAL A C 1
ATOM 607 O O . VAL A 1 82 ? 2.123 -9.547 -10.187 1.00 95.31 82 VAL A O 1
ATOM 610 N N . GLU A 1 83 ? 0.987 -10.781 -11.680 1.00 95.25 83 GLU A N 1
ATOM 611 C CA . GLU A 1 83 ? -0.283 -10.043 -11.598 1.00 95.25 83 GLU A CA 1
ATOM 612 C C . GLU A 1 83 ? -1.119 -10.476 -10.374 1.00 95.25 83 GLU A C 1
ATOM 614 O O . GLU A 1 83 ? -2.189 -11.069 -10.487 1.00 95.25 83 GLU A O 1
ATOM 619 N N . ASP A 1 84 ? -0.612 -10.208 -9.173 1.00 95.88 84 ASP A N 1
ATOM 620 C CA . ASP A 1 84 ? -1.252 -10.551 -7.895 1.00 95.88 84 ASP A CA 1
ATOM 621 C C . ASP A 1 84 ? -2.274 -9.503 -7.417 1.00 95.88 84 ASP A C 1
ATOM 623 O O . ASP A 1 84 ? -3.284 -9.842 -6.790 1.00 95.88 84 ASP A O 1
ATOM 627 N N . PHE A 1 85 ? -2.057 -8.227 -7.745 1.00 97.62 85 PHE A N 1
ATOM 628 C CA . PHE A 1 85 ? -2.956 -7.124 -7.401 1.00 97.62 85 PHE A CA 1
ATOM 629 C C . PHE A 1 85 ? -3.435 -6.373 -8.641 1.00 97.62 85 PHE A C 1
ATOM 631 O O . PHE A 1 85 ? -2.657 -5.751 -9.361 1.00 97.62 85 PHE A O 1
ATOM 638 N N . HIS A 1 86 ? -4.748 -6.380 -8.860 1.00 97.56 86 HIS A N 1
ATOM 639 C CA . HIS A 1 86 ? -5.362 -5.746 -10.018 1.00 97.56 86 HIS A CA 1
ATOM 640 C C . HIS A 1 86 ? -5.580 -4.253 -9.769 1.00 97.56 86 HIS A C 1
ATOM 642 O O . HIS A 1 86 ? -6.353 -3.853 -8.893 1.00 97.56 86 HIS A O 1
ATOM 648 N N . VAL A 1 87 ? -4.931 -3.418 -10.579 1.00 97.19 87 VAL A N 1
ATOM 649 C CA . VAL A 1 87 ? -5.016 -1.956 -10.485 1.00 97.19 87 VAL A CA 1
ATOM 650 C C . VAL A 1 87 ? -5.569 -1.368 -11.778 1.00 97.19 87 VAL A C 1
ATOM 652 O O . VAL A 1 87 ? -4.848 -0.998 -12.700 1.00 97.19 87 VAL A O 1
ATOM 655 N N . PHE A 1 88 ? -6.893 -1.290 -11.844 1.00 97.44 88 PHE A N 1
ATOM 656 C CA . PHE A 1 88 ? -7.610 -0.626 -12.930 1.00 97.44 88 PHE A CA 1
ATOM 657 C C . PHE A 1 88 ? -7.858 0.845 -12.606 1.00 97.44 88 PHE A C 1
ATOM 659 O O . PHE A 1 88 ? -7.811 1.274 -11.449 1.00 97.44 88 PHE A O 1
ATOM 666 N N . THR A 1 89 ? -8.186 1.633 -13.630 1.00 96.12 89 THR A N 1
ATOM 667 C CA . THR A 1 89 ? -8.640 3.010 -13.409 1.00 96.12 89 THR A CA 1
ATOM 668 C C . THR A 1 89 ? -9.853 3.019 -12.487 1.00 96.12 89 THR A C 1
ATOM 670 O O . THR A 1 89 ? -10.881 2.442 -12.822 1.00 96.12 89 THR A O 1
ATOM 673 N N . ALA A 1 90 ? -9.738 3.734 -11.364 1.00 95.88 90 ALA A N 1
ATOM 674 C CA . ALA A 1 90 ? -10.787 3.848 -10.350 1.00 95.88 90 ALA A CA 1
ATOM 675 C C . ALA A 1 90 ? -11.288 2.494 -9.805 1.00 95.88 90 ALA A C 1
ATOM 677 O O . ALA A 1 90 ? -12.374 2.440 -9.233 1.00 95.88 90 ALA A O 1
ATOM 678 N N . GLY A 1 91 ? -10.496 1.424 -9.949 1.00 96.94 91 GLY A N 1
ATOM 679 C CA . GLY A 1 91 ? -10.763 0.144 -9.305 1.00 96.94 91 GLY A CA 1
ATOM 680 C C . GLY A 1 91 ? -10.535 0.224 -7.796 1.00 96.94 91 GLY A C 1
ATOM 681 O O . GLY A 1 91 ? -9.717 1.016 -7.319 1.00 96.94 91 GLY A O 1
ATOM 682 N N . LEU A 1 92 ? -11.260 -0.600 -7.038 1.00 98.19 92 LEU A N 1
ATOM 683 C CA . LEU A 1 92 ? -11.191 -0.627 -5.579 1.00 98.19 92 LEU A CA 1
ATOM 684 C C . LEU A 1 92 ? -10.729 -1.995 -5.072 1.00 98.19 92 LEU A C 1
ATOM 686 O O . LEU A 1 92 ? -11.406 -3.004 -5.258 1.00 98.19 92 LEU A O 1
ATOM 690 N N . SER A 1 93 ? -9.610 -2.012 -4.354 1.00 98.31 93 SER A N 1
ATOM 691 C CA . SER A 1 93 ? -9.196 -3.172 -3.561 1.00 98.31 93 SER A CA 1
ATOM 692 C C . SER A 1 93 ? -9.537 -2.949 -2.092 1.00 98.31 93 SER A C 1
ATOM 694 O O . SER A 1 93 ? -9.412 -1.838 -1.571 1.00 98.31 93 SER A O 1
ATOM 696 N N . ARG A 1 94 ? -9.971 -4.008 -1.408 1.00 98.44 94 ARG A N 1
ATOM 697 C CA . ARG A 1 94 ? -10.327 -3.974 0.013 1.00 98.44 94 ARG A CA 1
ATOM 698 C C . ARG A 1 94 ? -9.487 -4.983 0.776 1.00 98.44 94 ARG A C 1
ATOM 700 O O . ARG A 1 94 ? -9.440 -6.156 0.419 1.00 98.44 94 ARG A O 1
ATOM 707 N N . PHE A 1 95 ? -8.915 -4.522 1.881 1.00 98.31 95 PHE A N 1
ATOM 708 C CA . PHE A 1 95 ? -8.111 -5.327 2.789 1.00 98.31 95 PHE A CA 1
ATOM 709 C C . PHE A 1 95 ? -8.752 -5.356 4.176 1.00 98.31 95 PHE A C 1
ATOM 711 O O . PHE A 1 95 ? -9.294 -4.348 4.639 1.00 98.31 95 PHE A O 1
ATOM 718 N N . SER A 1 96 ? -8.705 -6.510 4.839 1.00 97.31 96 SER A N 1
ATOM 719 C CA . SER A 1 96 ? -9.149 -6.682 6.224 1.00 97.31 96 SER A CA 1
ATOM 720 C C . SER A 1 96 ? -7.969 -7.098 7.090 1.00 97.31 96 SER A C 1
ATOM 722 O O . SER A 1 96 ? -7.226 -8.001 6.722 1.00 97.31 96 SER A O 1
ATOM 724 N N . ARG A 1 97 ? -7.788 -6.447 8.242 1.00 96.00 97 ARG A N 1
ATOM 725 C CA . ARG A 1 97 ? -6.691 -6.775 9.162 1.00 96.00 97 ARG A CA 1
ATOM 726 C C . ARG A 1 97 ? -6.882 -8.186 9.713 1.00 96.00 97 ARG A C 1
ATOM 728 O O . ARG A 1 97 ? -8.001 -8.525 10.119 1.00 96.00 97 ARG A O 1
ATOM 735 N N . ARG A 1 98 ? -5.806 -8.974 9.768 1.00 94.75 98 ARG A N 1
ATOM 736 C CA . ARG A 1 98 ? -5.834 -10.309 10.382 1.00 94.75 98 ARG A CA 1
ATOM 737 C C . ARG A 1 98 ? -6.114 -10.185 11.882 1.00 94.75 98 ARG A C 1
ATOM 739 O O . ARG A 1 98 ? -5.673 -9.240 12.538 1.00 94.75 98 ARG A O 1
ATOM 746 N N . ARG A 1 99 ? -6.898 -11.119 12.429 1.00 83.69 99 ARG A N 1
ATOM 747 C CA . ARG A 1 99 ? -7.214 -11.188 13.865 1.00 83.69 99 ARG A CA 1
ATOM 748 C C . ARG A 1 99 ? -6.506 -12.394 14.472 1.00 83.69 99 ARG A C 1
ATOM 750 O O . ARG A 1 99 ? -6.854 -13.516 14.135 1.00 83.69 99 ARG A O 1
ATOM 757 N N . GLY A 1 100 ? -5.581 -12.155 15.395 1.00 66.31 100 GLY A N 1
ATOM 758 C CA . GLY A 1 100 ? -4.842 -13.207 16.098 1.00 66.31 100 GLY A CA 1
ATOM 759 C C . GLY A 1 100 ? -3.328 -13.022 15.994 1.00 66.31 100 GLY A C 1
ATOM 760 O O . GLY A 1 100 ? -2.878 -12.097 15.314 1.00 66.31 100 GLY A O 1
ATOM 761 N N . PRO A 1 101 ? -2.540 -13.853 16.695 1.00 54.75 101 PRO A N 1
ATOM 762 C CA . PRO A 1 101 ? -1.098 -13.903 16.498 1.00 54.75 101 PRO A CA 1
ATOM 763 C C . PRO A 1 101 ? -0.808 -14.198 15.026 1.00 54.75 101 PRO A C 1
ATOM 765 O O . PRO A 1 101 ? -1.455 -15.059 14.433 1.00 54.75 101 PRO A O 1
ATOM 768 N N . VAL A 1 102 ? 0.145 -13.478 14.436 1.00 55.44 102 VAL A N 1
ATOM 769 C CA . VAL A 1 102 ? 0.685 -13.839 13.125 1.00 55.44 102 VAL A CA 1
ATOM 770 C C . VAL A 1 102 ? 1.389 -15.178 13.319 1.00 55.44 102 VAL A C 1
ATOM 772 O O . VAL A 1 102 ? 2.463 -15.221 13.916 1.00 55.44 102 VAL A O 1
ATOM 775 N N . GLU A 1 103 ? 0.766 -16.273 12.891 1.00 48.16 103 GLU A N 1
ATOM 776 C CA . GLU A 1 103 ? 1.470 -17.542 12.743 1.00 48.16 103 GLU A CA 1
ATOM 777 C C . GLU A 1 103 ? 2.459 -17.333 11.598 1.00 48.16 103 GLU A C 1
ATOM 779 O O . GLU A 1 103 ? 2.099 -17.348 10.424 1.00 48.16 103 GLU A O 1
ATOM 784 N N . ALA A 1 104 ? 3.697 -16.994 11.953 1.00 49.47 104 ALA A N 1
ATOM 785 C CA . ALA A 1 104 ? 4.788 -16.989 11.003 1.00 49.47 104 ALA A CA 1
ATOM 786 C C . ALA A 1 104 ? 4.920 -18.422 10.480 1.00 49.47 104 ALA A C 1
ATOM 788 O O 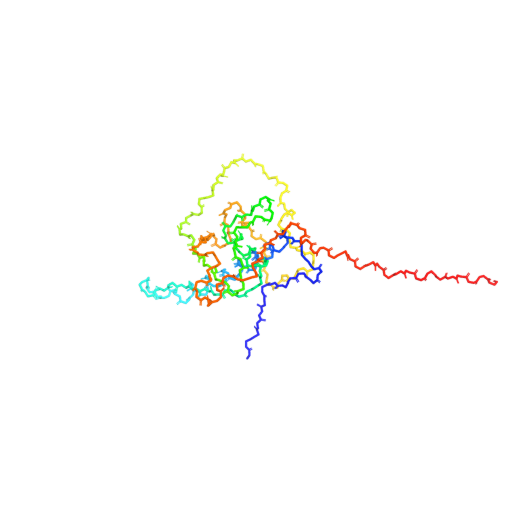. ALA A 1 104 ? 5.280 -19.329 11.231 1.00 49.47 104 ALA A O 1
ATOM 789 N N . GLU A 1 105 ? 4.592 -18.640 9.211 1.00 44.00 105 GLU A N 1
ATOM 790 C CA . GLU A 1 105 ? 4.901 -19.901 8.554 1.00 44.00 105 GLU A CA 1
ATOM 791 C C . GLU A 1 105 ? 6.432 -20.065 8.548 1.00 44.00 105 GLU A C 1
ATOM 793 O O . GLU A 1 105 ? 7.146 -19.360 7.838 1.00 44.00 105 GLU A O 1
ATOM 798 N N . GLY A 1 106 ? 6.931 -20.965 9.404 1.00 41.75 106 GLY A N 1
ATOM 799 C CA . GLY A 1 106 ? 8.318 -21.433 9.427 1.00 41.75 106 GLY A CA 1
ATOM 800 C C . GLY A 1 106 ? 9.306 -20.585 10.236 1.00 41.75 106 GLY A C 1
ATOM 801 O O . GLY A 1 106 ? 10.130 -19.869 9.671 1.00 41.75 106 GLY A O 1
ATOM 802 N N . GLU A 1 107 ? 9.336 -20.766 11.560 1.00 44.88 107 GLU A N 1
ATOM 803 C CA . GLU A 1 107 ? 10.608 -20.697 12.294 1.00 44.88 107 GLU A CA 1
ATOM 804 C C . GLU A 1 107 ? 11.419 -21.958 11.959 1.00 44.88 107 GLU A C 1
ATOM 806 O O . GLU A 1 107 ? 11.379 -22.948 12.688 1.00 44.88 107 GLU A O 1
ATOM 811 N N . ASP A 1 108 ? 12.143 -21.945 10.836 1.00 40.09 108 ASP A N 1
ATOM 812 C CA . ASP A 1 108 ? 13.322 -22.801 10.715 1.00 40.09 108 ASP A CA 1
ATOM 813 C C . ASP A 1 108 ? 14.508 -22.049 11.324 1.00 40.09 108 ASP A C 1
ATOM 815 O O . ASP A 1 108 ? 14.864 -20.936 10.920 1.00 40.09 108 ASP A O 1
ATOM 819 N N . GLY A 1 109 ? 15.070 -22.627 12.382 1.00 45.06 109 GLY A N 1
ATOM 820 C CA . GLY A 1 109 ? 16.201 -22.076 13.108 1.00 45.06 109 GLY A CA 1
ATOM 821 C C . GLY A 1 109 ? 17.458 -22.118 12.247 1.00 45.06 109 GLY A C 1
ATOM 822 O O . GLY A 1 109 ? 18.210 -23.084 12.299 1.00 45.06 109 GLY A O 1
ATOM 823 N N . GLY A 1 110 ? 17.728 -21.050 11.498 1.00 36.25 110 GLY A N 1
ATOM 824 C CA . GLY A 1 110 ? 18.902 -21.000 10.634 1.00 36.25 110 GLY A CA 1
ATOM 825 C C . GLY A 1 110 ? 19.292 -19.592 10.209 1.00 36.25 110 GLY A C 1
ATOM 826 O O . GLY A 1 110 ? 18.709 -19.045 9.290 1.00 36.25 110 GLY A O 1
ATOM 827 N N . ARG A 1 111 ? 20.355 -19.079 10.850 1.00 39.28 111 ARG A N 1
ATOM 828 C CA . ARG A 1 111 ? 21.341 -18.115 10.319 1.00 39.28 111 ARG A CA 1
ATOM 829 C C . ARG A 1 111 ? 20.830 -16.690 10.004 1.00 39.28 111 ARG A C 1
ATOM 831 O O . ARG A 1 111 ? 19.895 -16.458 9.255 1.00 39.28 111 ARG A O 1
ATOM 838 N N . ARG A 1 112 ? 21.507 -15.685 10.580 1.00 43.94 112 ARG A N 1
ATOM 839 C CA . ARG A 1 112 ? 21.440 -14.289 10.108 1.00 43.94 112 ARG A CA 1
ATOM 840 C C . ARG A 1 112 ? 22.064 -14.258 8.709 1.00 43.94 112 ARG A C 1
ATOM 842 O O . ARG A 1 112 ? 23.279 -14.122 8.602 1.00 43.94 112 ARG A O 1
ATOM 849 N N . GLU A 1 113 ? 21.274 -14.494 7.671 1.00 43.97 113 GLU A N 1
ATOM 850 C CA . GLU A 1 113 ? 21.731 -14.433 6.281 1.00 43.97 113 GLU A CA 1
ATOM 851 C C . GLU A 1 113 ? 21.471 -13.032 5.717 1.00 43.97 113 GLU A C 1
ATOM 853 O O . GLU A 1 113 ? 20.335 -12.571 5.725 1.00 43.97 113 GLU A O 1
ATOM 858 N N . GLU A 1 114 ? 22.563 -12.343 5.363 1.00 39.19 114 GLU A N 1
ATOM 859 C CA . GLU A 1 114 ? 22.793 -11.425 4.221 1.00 39.19 114 GLU A CA 1
ATOM 860 C C . GLU A 1 114 ? 21.674 -10.470 3.713 1.00 39.19 114 GLU A C 1
ATOM 862 O O . GLU A 1 114 ? 21.793 -9.938 2.618 1.00 39.19 114 GLU A O 1
ATOM 867 N N . GLY A 1 115 ? 20.621 -10.181 4.486 1.00 45.12 115 GLY A N 1
ATOM 868 C CA . GLY A 1 115 ? 19.421 -9.448 4.033 1.00 45.12 115 GLY A CA 1
ATOM 869 C C . GLY A 1 115 ? 19.217 -8.035 4.600 1.00 45.12 115 GLY A C 1
ATOM 870 O O . GLY A 1 115 ? 18.073 -7.596 4.744 1.00 45.12 115 GLY A O 1
ATOM 871 N N . ASP A 1 116 ? 20.278 -7.326 4.993 1.00 45.38 116 ASP A N 1
ATOM 872 C CA . ASP A 1 116 ? 20.144 -5.921 5.424 1.00 45.38 116 ASP A CA 1
ATOM 873 C C . ASP A 1 116 ? 20.062 -4.941 4.238 1.00 45.38 116 ASP A C 1
ATOM 875 O O . ASP A 1 116 ? 19.344 -3.947 4.348 1.00 45.38 116 ASP A O 1
ATOM 879 N N . ASP A 1 117 ? 20.663 -5.262 3.083 1.00 48.91 117 ASP A N 1
ATOM 880 C CA . ASP A 1 117 ? 20.570 -4.440 1.860 1.00 48.91 117 ASP A CA 1
ATOM 881 C C . ASP A 1 117 ? 19.153 -4.446 1.248 1.00 48.91 117 ASP A C 1
ATOM 883 O O . ASP A 1 117 ? 18.689 -3.443 0.708 1.00 48.91 117 ASP A O 1
ATOM 887 N N . GLU A 1 118 ? 18.386 -5.532 1.403 1.00 61.25 118 GLU A N 1
ATOM 888 C CA . GLU A 1 118 ? 16.999 -5.607 0.908 1.00 61.25 118 GLU A CA 1
ATOM 889 C C . GLU A 1 118 ? 16.022 -4.707 1.675 1.00 61.25 118 GLU A C 1
ATOM 891 O O . GLU A 1 118 ? 14.889 -4.513 1.234 1.00 61.25 118 GLU A O 1
ATOM 896 N N . ARG A 1 119 ? 16.434 -4.146 2.818 1.00 80.69 119 ARG A N 1
ATOM 897 C CA . ARG A 1 119 ? 15.617 -3.265 3.668 1.00 80.69 119 ARG A CA 1
ATOM 898 C C . ARG A 1 119 ? 16.093 -1.816 3.619 1.00 80.69 119 ARG A C 1
ATOM 900 O O . ARG A 1 119 ? 15.875 -1.055 4.562 1.00 80.69 119 ARG A O 1
ATOM 907 N N . GLU A 1 120 ? 16.706 -1.420 2.508 1.00 90.31 120 GLU A N 1
ATOM 908 C CA . GLU A 1 120 ? 17.110 -0.040 2.269 1.00 90.31 120 GLU A CA 1
ATOM 909 C C . GLU A 1 120 ? 15.986 0.790 1.619 1.00 90.31 120 GLU A C 1
ATOM 911 O O . GLU A 1 120 ? 15.123 0.296 0.884 1.00 90.31 120 GLU A O 1
ATOM 916 N N . LEU A 1 121 ? 15.983 2.089 1.917 1.00 94.12 121 LEU A N 1
ATOM 917 C CA . LEU A 1 121 ? 15.211 3.092 1.188 1.00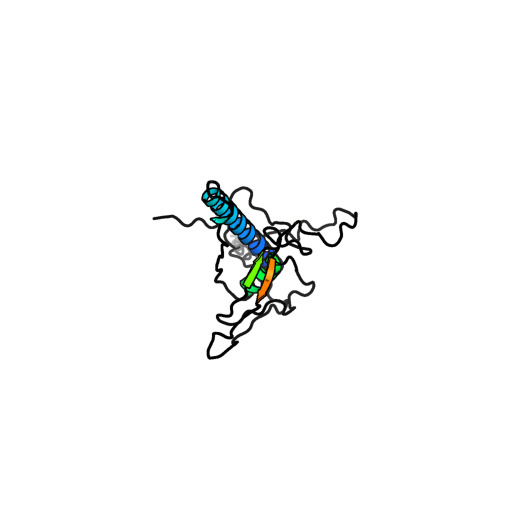 94.12 121 LEU A CA 1
ATOM 918 C C . LEU A 1 121 ? 16.104 3.712 0.114 1.00 94.12 121 LEU A C 1
ATOM 920 O O . LEU A 1 121 ? 17.282 3.942 0.364 1.00 94.12 121 LEU A O 1
ATOM 924 N N . ALA A 1 122 ? 15.531 4.090 -1.031 1.00 94.00 122 ALA A N 1
ATOM 925 C CA . ALA A 1 122 ? 16.297 4.735 -2.096 1.00 94.00 122 ALA A CA 1
ATOM 926 C C . ALA A 1 122 ? 17.101 5.948 -1.574 1.00 94.00 122 ALA A C 1
ATOM 928 O O . ALA A 1 122 ? 16.539 6.770 -0.827 1.00 94.00 122 ALA A O 1
ATOM 929 N N . PRO A 1 123 ? 18.363 6.136 -2.009 1.00 92.88 123 PRO A N 1
ATOM 930 C CA . PRO A 1 123 ? 19.160 7.303 -1.653 1.00 92.88 123 PRO A CA 1
ATOM 931 C C . PRO A 1 123 ? 18.413 8.610 -1.921 1.00 92.88 123 PRO A C 1
ATOM 933 O O . PRO A 1 123 ? 17.835 8.812 -2.987 1.00 92.88 123 PRO A O 1
ATOM 936 N N . GLY A 1 124 ? 18.413 9.519 -0.945 1.00 92.69 124 GLY A N 1
ATOM 937 C CA . GLY A 1 124 ? 17.665 10.779 -1.018 1.00 92.69 124 GLY A CA 1
ATOM 938 C C . GLY A 1 124 ? 16.227 10.707 -0.493 1.00 92.69 124 GLY A C 1
ATOM 939 O O . GLY A 1 124 ? 15.590 11.755 -0.374 1.00 92.69 124 GLY A O 1
ATOM 940 N N . THR A 1 125 ? 15.729 9.525 -0.111 1.00 95.12 125 THR A N 1
ATOM 941 C CA . THR A 1 125 ? 14.491 9.403 0.676 1.00 95.12 125 THR A CA 1
ATOM 942 C C . THR A 1 125 ? 14.663 10.123 2.012 1.00 95.12 125 THR A C 1
ATOM 944 O O . THR A 1 125 ? 15.634 9.903 2.736 1.00 95.12 125 THR A O 1
ATOM 947 N N . ARG A 1 126 ? 13.720 11.004 2.363 1.00 95.25 126 ARG A N 1
ATOM 948 C CA . ARG A 1 126 ? 13.798 11.801 3.598 1.00 95.25 126 ARG A CA 1
ATOM 949 C C . ARG A 1 126 ? 12.787 11.303 4.609 1.00 95.25 126 ARG A C 1
ATOM 951 O O . ARG A 1 126 ? 11.592 11.541 4.454 1.00 95.25 126 ARG A O 1
ATOM 958 N N . ILE A 1 127 ? 13.269 10.678 5.674 1.00 93.38 127 ILE A N 1
ATOM 959 C CA . ILE A 1 127 ? 12.451 10.341 6.837 1.00 93.38 127 ILE A CA 1
ATOM 960 C C . ILE A 1 127 ? 12.211 11.617 7.646 1.00 93.38 127 ILE A C 1
ATOM 962 O O . ILE A 1 127 ? 13.158 12.293 8.045 1.00 93.38 127 ILE A O 1
ATOM 966 N N . LEU A 1 128 ? 10.944 11.961 7.878 1.00 91.75 128 LEU A N 1
ATOM 967 C CA . LEU A 1 128 ? 10.572 13.163 8.632 1.00 91.75 128 LEU A CA 1
ATOM 968 C C . LEU A 1 128 ? 10.171 12.850 10.075 1.00 91.75 128 LEU A C 1
ATOM 970 O O . LEU A 1 128 ? 10.183 13.745 10.919 1.00 91.75 128 LEU A O 1
ATOM 974 N N . ARG A 1 129 ? 9.841 11.588 10.374 1.00 84.06 129 ARG A N 1
ATOM 975 C CA . ARG A 1 129 ? 9.504 11.140 11.726 1.00 84.06 129 ARG A CA 1
ATOM 976 C C . ARG A 1 129 ? 10.637 10.351 12.386 1.00 84.06 129 ARG A C 1
ATOM 978 O O . ARG A 1 129 ? 11.063 9.336 11.830 1.00 84.06 129 ARG A O 1
ATOM 985 N N . PRO A 1 130 ? 11.095 10.755 13.585 1.00 83.06 130 PRO A N 1
ATOM 986 C CA . PRO A 1 130 ? 12.109 10.016 14.333 1.00 83.06 130 PRO A CA 1
ATOM 987 C C . PRO A 1 130 ? 11.689 8.570 14.622 1.00 83.06 130 PRO A C 1
ATOM 989 O O . PRO A 1 130 ? 10.523 8.310 14.905 1.00 83.06 130 PRO A O 1
ATOM 992 N N . GLY A 1 131 ? 12.647 7.642 14.578 1.00 82.75 131 GLY A N 1
ATOM 993 C CA . GLY A 1 131 ? 12.410 6.223 14.875 1.00 82.75 131 GLY A CA 1
ATOM 994 C C . GLY A 1 131 ? 11.707 5.437 13.764 1.00 82.75 131 GLY A C 1
ATOM 995 O O . GLY A 1 131 ? 11.395 4.267 13.956 1.00 82.75 131 GLY A O 1
ATOM 996 N N . THR A 1 132 ? 11.470 6.055 12.606 1.00 86.00 132 THR A N 1
ATOM 997 C CA . THR A 1 132 ? 10.938 5.361 11.430 1.00 86.00 132 THR A CA 1
ATOM 998 C C . THR A 1 132 ? 12.046 4.537 10.777 1.00 86.00 132 THR A C 1
ATOM 1000 O O . THR A 1 132 ? 13.104 5.074 10.455 1.00 86.00 132 THR A O 1
ATOM 1003 N N . ALA A 1 133 ? 11.792 3.251 10.562 1.00 90.44 133 ALA A N 1
ATOM 1004 C CA . ALA A 1 133 ? 12.665 2.326 9.846 1.00 90.44 133 ALA A CA 1
ATOM 1005 C C . ALA A 1 133 ? 11.818 1.443 8.923 1.00 90.44 133 ALA A C 1
ATOM 1007 O O . ALA A 1 133 ? 10.598 1.361 9.101 1.00 90.44 133 ALA A O 1
ATOM 1008 N N . VAL A 1 134 ? 12.458 0.781 7.957 1.00 95.00 134 VAL A N 1
ATOM 1009 C CA . VAL A 1 134 ? 11.775 -0.199 7.107 1.00 95.00 134 VAL A CA 1
ATOM 1010 C C . VAL A 1 134 ? 11.344 -1.380 7.987 1.00 95.00 134 VAL A C 1
ATOM 1012 O O . VAL A 1 134 ? 12.201 -2.010 8.610 1.00 95.00 134 VAL A O 1
ATOM 1015 N N . PRO A 1 135 ? 10.033 -1.665 8.113 1.00 94.62 135 PRO A N 1
ATOM 1016 C CA . PRO A 1 135 ? 9.562 -2.762 8.945 1.00 94.62 135 PRO A CA 1
ATOM 1017 C C . PRO A 1 135 ? 9.883 -4.104 8.291 1.00 94.62 135 PRO A C 1
ATOM 1019 O O . PRO A 1 135 ? 10.002 -4.207 7.072 1.00 94.62 135 PRO A O 1
ATOM 1022 N N . ASP A 1 136 ? 9.944 -5.158 9.096 1.00 93.62 136 ASP A N 1
ATOM 1023 C CA . ASP A 1 136 ? 10.062 -6.514 8.576 1.00 93.62 136 ASP A CA 1
ATOM 1024 C C . ASP A 1 136 ? 8.699 -7.036 8.082 1.00 93.62 136 ASP A C 1
ATOM 1026 O O . ASP A 1 136 ? 7.976 -7.730 8.797 1.00 93.62 136 ASP A O 1
ATOM 1030 N N . TRP A 1 137 ? 8.316 -6.630 6.871 1.00 95.00 137 TRP A N 1
ATOM 1031 C CA . TRP A 1 137 ? 6.982 -6.862 6.311 1.00 95.00 137 TRP A CA 1
ATOM 1032 C C . TRP A 1 137 ? 6.867 -8.137 5.464 1.00 95.00 137 TRP A C 1
ATOM 1034 O O . TRP A 1 137 ? 5.752 -8.561 5.175 1.00 95.00 137 TRP A O 1
ATOM 1044 N N . THR A 1 138 ? 7.977 -8.747 5.051 1.00 94.25 138 THR A N 1
ATOM 1045 C CA . THR A 1 138 ? 7.992 -9.885 4.116 1.00 94.25 138 THR A CA 1
ATOM 1046 C C . THR A 1 138 ? 7.603 -11.207 4.795 1.00 94.25 138 THR A C 1
ATOM 1048 O O . THR A 1 138 ? 7.264 -11.243 5.981 1.00 94.25 138 THR A O 1
ATOM 1051 N N . ARG A 1 139 ? 7.637 -12.316 4.038 1.00 91.75 139 ARG A N 1
ATOM 1052 C CA . ARG A 1 139 ? 7.354 -13.682 4.528 1.00 91.75 139 ARG A CA 1
ATOM 1053 C C . ARG A 1 139 ? 5.984 -13.794 5.206 1.00 91.75 139 ARG A C 1
ATOM 1055 O O . ARG A 1 139 ? 5.849 -14.352 6.290 1.00 91.75 139 ARG A O 1
ATOM 1062 N N . GLY A 1 140 ? 4.977 -13.174 4.596 1.00 91.88 140 GLY A N 1
ATOM 1063 C CA . GLY A 1 140 ? 3.595 -13.215 5.067 1.00 91.88 140 GLY A CA 1
ATOM 1064 C C . GLY A 1 140 ? 3.311 -12.375 6.314 1.00 91.88 140 GLY A C 1
ATOM 1065 O O . GLY A 1 140 ? 2.163 -12.349 6.748 1.00 91.88 140 GLY A O 1
ATOM 1066 N N . ARG A 1 141 ? 4.288 -11.655 6.888 1.00 93.81 141 ARG A N 1
ATOM 1067 C CA . ARG A 1 141 ? 4.050 -10.818 8.079 1.00 93.81 141 ARG A CA 1
ATOM 1068 C C . ARG A 1 141 ? 3.117 -9.651 7.785 1.00 93.81 141 ARG A C 1
ATOM 1070 O O . ARG A 1 141 ? 2.133 -9.460 8.495 1.00 93.81 141 ARG A O 1
ATOM 1077 N N . GLY A 1 142 ? 3.429 -8.896 6.736 1.00 96.56 142 GLY A N 1
ATOM 1078 C CA . GLY A 1 142 ? 2.739 -7.673 6.352 1.00 96.56 142 GLY A CA 1
ATOM 1079 C C . GLY A 1 142 ? 2.867 -6.545 7.383 1.00 96.56 142 GLY A C 1
ATOM 1080 O O . GLY A 1 142 ? 3.116 -6.752 8.573 1.00 96.56 142 GLY A O 1
ATOM 1081 N N . VAL A 1 143 ? 2.683 -5.304 6.942 1.00 96.69 143 VAL A N 1
ATOM 1082 C CA . VAL A 1 143 ? 2.739 -4.148 7.850 1.00 96.69 143 VAL A CA 1
ATOM 1083 C C . VAL A 1 143 ? 1.546 -4.116 8.805 1.00 96.69 143 VAL A C 1
ATOM 1085 O O . VAL A 1 143 ? 0.414 -4.450 8.449 1.00 96.69 143 VAL A O 1
ATOM 1088 N N . GLY A 1 144 ? 1.784 -3.695 10.048 1.00 93.69 144 GLY A N 1
ATOM 1089 C CA . GLY A 1 144 ? 0.737 -3.590 11.064 1.00 93.69 144 GLY A CA 1
ATOM 1090 C C . GLY A 1 144 ? 0.112 -4.929 11.482 1.00 93.69 144 GLY A C 1
ATOM 1091 O O . GLY A 1 144 ? -1.030 -4.919 11.943 1.00 93.69 144 GLY A O 1
ATOM 1092 N N . GLY A 1 145 ? 0.824 -6.050 11.329 1.00 92.38 145 GLY A N 1
ATOM 1093 C CA . GLY A 1 145 ? 0.350 -7.390 11.708 1.00 92.38 145 GLY A CA 1
ATOM 1094 C C . GLY A 1 145 ? -0.372 -8.156 10.595 1.00 92.38 145 GLY A C 1
ATOM 1095 O O . GLY A 1 145 ? -1.000 -9.174 10.873 1.00 92.38 145 GLY A O 1
ATOM 1096 N N . GLY A 1 146 ? -0.293 -7.670 9.355 1.00 96.00 146 GLY A N 1
ATOM 1097 C CA . GLY A 1 146 ? -0.782 -8.389 8.185 1.00 96.00 146 GLY A CA 1
ATOM 1098 C C . GLY A 1 146 ? -2.269 -8.202 7.892 1.00 96.00 146 GLY A C 1
ATOM 1099 O O . GLY A 1 146 ? -3.111 -7.965 8.769 1.00 96.00 146 GLY A O 1
ATOM 1100 N N . TRP A 1 147 ? -2.588 -8.297 6.605 1.00 97.75 147 TRP A N 1
ATOM 1101 C CA . TRP A 1 147 ? -3.918 -8.052 6.063 1.00 97.75 147 TRP A CA 1
ATOM 1102 C C . TRP A 1 147 ? -4.270 -9.087 5.000 1.00 97.75 147 TRP A C 1
ATOM 1104 O O . TRP A 1 147 ? -3.407 -9.542 4.250 1.00 97.75 147 TRP A O 1
ATOM 1114 N N . ASP A 1 148 ? -5.557 -9.398 4.899 1.00 97.62 148 ASP A N 1
ATOM 1115 C CA . ASP A 1 148 ? -6.107 -10.259 3.858 1.00 97.62 148 ASP A CA 1
ATOM 1116 C C . ASP A 1 148 ? -6.785 -9.402 2.789 1.00 97.62 148 ASP A C 1
ATOM 1118 O O . ASP A 1 148 ? -7.605 -8.530 3.100 1.00 97.62 148 ASP A O 1
ATOM 1122 N N . CYS A 1 149 ? -6.448 -9.646 1.522 1.00 97.81 149 CYS A N 1
ATOM 1123 C CA . CYS A 1 149 ? -7.130 -9.038 0.384 1.00 97.81 149 CYS A CA 1
ATOM 1124 C C . CYS A 1 149 ? -8.501 -9.707 0.210 1.00 97.81 149 CYS A C 1
ATOM 1126 O O . CYS A 1 149 ? -8.583 -10.869 -0.178 1.00 97.81 149 CYS A O 1
ATOM 1128 N N . VAL A 1 150 ? -9.583 -8.989 0.521 1.00 97.88 150 VAL A N 1
ATOM 1129 C CA . VAL A 1 150 ? -10.963 -9.513 0.452 1.00 97.88 150 VAL A CA 1
ATOM 1130 C C . VAL A 1 150 ? -11.704 -9.088 -0.819 1.00 97.88 150 VAL A C 1
ATOM 1132 O O . VAL A 1 150 ? -12.741 -9.657 -1.142 1.00 97.88 150 VAL A O 1
ATOM 1135 N N . ALA A 1 151 ? -11.187 -8.088 -1.535 1.00 97.88 151 ALA A N 1
ATOM 1136 C CA . ALA A 1 151 ? -11.606 -7.724 -2.886 1.00 97.88 151 ALA A CA 1
ATOM 1137 C C . ALA A 1 151 ? -10.405 -7.133 -3.633 1.00 97.88 151 ALA A C 1
ATOM 1139 O O . ALA A 1 151 ? -9.683 -6.316 -3.060 1.00 97.88 151 ALA A O 1
ATOM 1140 N N . ASN A 1 152 ? -10.202 -7.525 -4.891 1.00 98.00 152 ASN A N 1
ATOM 1141 C CA . ASN A 1 152 ? -9.015 -7.173 -5.671 1.00 98.00 152 ASN A CA 1
ATOM 1142 C C . ASN A 1 152 ? -9.413 -6.484 -6.985 1.00 98.00 152 ASN A C 1
ATOM 1144 O O . ASN A 1 152 ? -9.868 -7.149 -7.916 1.00 98.00 152 ASN A O 1
ATOM 1148 N N . GLY A 1 153 ? -9.272 -5.158 -7.041 1.00 97.12 153 GLY A N 1
ATOM 1149 C CA . GLY A 1 153 ? -9.557 -4.363 -8.237 1.00 97.12 153 GLY A CA 1
ATOM 1150 C C . GLY A 1 153 ? -11.027 -4.363 -8.664 1.00 97.12 153 GLY A C 1
ATOM 1151 O O . GLY A 1 153 ? -11.308 -4.408 -9.861 1.00 97.12 153 GLY A O 1
ATOM 1152 N N . ASP A 1 154 ? -11.972 -4.322 -7.717 1.00 97.69 154 ASP A N 1
ATOM 1153 C CA . ASP A 1 154 ? -13.404 -4.283 -8.027 1.00 97.69 154 ASP A CA 1
ATOM 1154 C C . ASP A 1 154 ? -13.733 -3.056 -8.888 1.00 97.69 154 ASP A C 1
ATOM 1156 O O . ASP A 1 154 ? -13.409 -1.922 -8.532 1.00 97.69 154 ASP A O 1
ATOM 1160 N N . CYS A 1 155 ? -14.361 -3.310 -10.034 1.00 97.62 155 CYS A N 1
ATOM 1161 C CA . CYS A 1 155 ? -14.834 -2.309 -10.989 1.00 97.62 155 CYS A CA 1
ATOM 1162 C C . CYS A 1 155 ? -16.323 -2.503 -11.318 1.00 97.62 155 CYS A C 1
ATOM 1164 O O . CYS A 1 155 ? -16.822 -1.912 -12.272 1.00 97.62 155 CYS A O 1
ATOM 1166 N N . SER A 1 156 ? -17.047 -3.336 -10.559 1.00 97.44 156 SER A N 1
ATOM 1167 C CA . SER A 1 156 ? -18.462 -3.654 -10.810 1.00 97.44 156 SER A CA 1
ATOM 1168 C C . SER A 1 156 ? -19.386 -2.436 -10.703 1.00 97.44 156 SER A C 1
ATOM 1170 O O . SER A 1 156 ? -20.455 -2.407 -11.309 1.00 97.44 156 SER A O 1
ATOM 1172 N N . PHE A 1 157 ? -18.955 -1.408 -9.969 1.00 96.94 157 PHE A N 1
ATOM 1173 C CA . PHE A 1 157 ? -19.648 -0.128 -9.836 1.00 96.94 157 PHE A CA 1
ATOM 1174 C C . PHE A 1 157 ? -19.381 0.846 -10.998 1.00 96.94 157 PHE A C 1
ATOM 1176 O O . PHE A 1 157 ? -20.024 1.895 -11.070 1.00 96.94 157 PHE A O 1
ATOM 1183 N N . LEU A 1 158 ? -18.446 0.537 -11.903 1.00 97.00 158 LEU A N 1
ATOM 1184 C CA . LEU A 1 158 ? -18.114 1.375 -13.055 1.00 97.00 158 LEU A CA 1
ATOM 1185 C C . LEU A 1 158 ? -18.901 0.929 -14.289 1.00 97.00 158 LEU A C 1
ATOM 1187 O O . LEU A 1 158 ? -18.859 -0.232 -14.682 1.00 97.00 158 LEU A O 1
ATOM 1191 N N . SER A 1 159 ? -19.557 1.877 -14.965 1.00 96.81 159 SER A N 1
ATOM 1192 C CA . SER A 1 159 ? -20.351 1.583 -16.172 1.00 96.81 159 SER A CA 1
ATOM 1193 C C . SER A 1 159 ? -19.547 0.981 -17.336 1.00 96.81 159 SER A C 1
ATOM 1195 O O . SER A 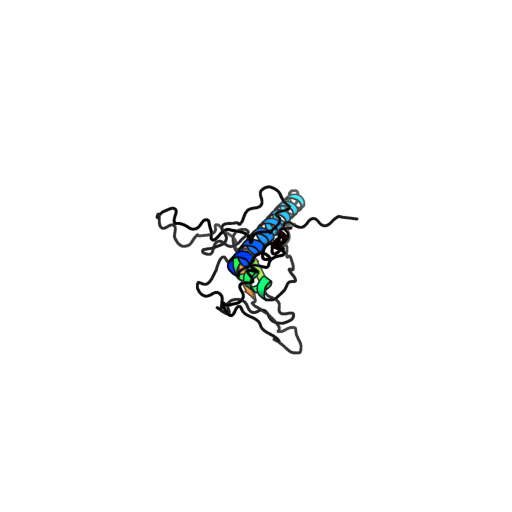1 159 ? -20.104 0.214 -18.115 1.00 96.81 159 SER A O 1
ATOM 1197 N N . CYS A 1 160 ? -18.248 1.289 -17.431 1.00 95.75 160 CYS A N 1
ATOM 1198 C CA . CYS A 1 160 ? -17.340 0.734 -18.442 1.00 95.75 160 CYS A CA 1
ATOM 1199 C C . CYS A 1 160 ? -16.507 -0.454 -17.927 1.00 95.75 160 CYS A C 1
ATOM 1201 O O . CYS A 1 160 ? -15.689 -0.993 -18.666 1.00 95.75 160 CYS A O 1
ATOM 1203 N N . GLY A 1 161 ? -16.702 -0.876 -16.673 1.00 96.25 161 GLY A N 1
ATOM 1204 C CA . GLY A 1 161 ? -15.919 -1.944 -16.057 1.00 96.25 161 GLY A CA 1
ATOM 1205 C C . GLY A 1 161 ? -14.430 -1.608 -15.910 1.00 96.25 161 GLY A C 1
ATOM 1206 O O . GLY A 1 161 ? -14.051 -0.462 -15.671 1.00 96.25 161 GLY A O 1
ATOM 1207 N N . ALA A 1 162 ? -13.593 -2.642 -15.993 1.00 96.44 162 ALA A N 1
ATOM 1208 C CA . ALA A 1 162 ? -12.149 -2.548 -15.811 1.00 96.44 162 ALA A CA 1
ATOM 1209 C C . ALA A 1 162 ? -11.454 -1.974 -17.057 1.00 96.44 162 ALA A C 1
ATOM 1211 O O . ALA A 1 162 ? -11.529 -2.545 -18.144 1.00 96.44 162 ALA A O 1
ATOM 1212 N N . GLU A 1 163 ? -10.715 -0.877 -16.884 1.00 96.06 163 GLU A N 1
ATOM 1213 C CA . GLU A 1 163 ? -9.949 -0.228 -17.951 1.00 96.06 163 GLU A CA 1
ATOM 1214 C C . GLU A 1 163 ? -8.517 0.100 -17.510 1.00 96.06 163 GLU A C 1
ATOM 1216 O O . GLU A 1 163 ? -8.272 0.451 -16.350 1.00 96.06 163 GLU A O 1
ATOM 1221 N N . ARG A 1 164 ? -7.584 0.081 -18.476 1.00 94.38 164 ARG A N 1
ATOM 1222 C CA . ARG A 1 164 ? -6.175 0.494 -18.311 1.00 94.38 164 ARG A CA 1
ATOM 1223 C C . ARG A 1 164 ? -5.488 -0.180 -17.116 1.00 94.38 164 ARG A C 1
ATOM 1225 O O . ARG A 1 164 ? -4.862 0.497 -16.304 1.00 94.38 164 ARG A O 1
ATOM 1232 N N . GLY A 1 165 ? -5.650 -1.500 -17.012 1.00 94.81 165 GLY A N 1
ATOM 1233 C CA . GLY A 1 165 ? -4.922 -2.310 -16.038 1.00 94.81 165 GLY A CA 1
ATOM 1234 C C . GLY A 1 165 ? -3.413 -2.168 -16.219 1.00 94.81 165 GLY A C 1
ATOM 1235 O O . GLY A 1 165 ? -2.933 -1.958 -17.335 1.00 94.81 165 GLY A O 1
ATOM 1236 N N . TRP A 1 166 ? -2.684 -2.252 -15.113 1.00 96.44 166 TRP A N 1
ATOM 1237 C CA . TRP A 1 166 ? -1.233 -2.116 -15.081 1.00 96.44 166 TRP A CA 1
ATOM 1238 C C . TRP A 1 166 ? -0.636 -3.150 -14.123 1.00 96.44 166 TRP A C 1
ATOM 1240 O O . TRP A 1 166 ? -1.252 -3.466 -13.109 1.00 96.44 166 TRP A O 1
ATOM 1250 N N . HIS A 1 167 ? 0.554 -3.647 -14.435 1.00 94.69 167 HIS A N 1
ATOM 1251 C CA . HIS A 1 167 ? 1.379 -4.499 -13.580 1.00 94.69 167 HIS A CA 1
ATOM 1252 C C . HIS A 1 167 ? 2.854 -4.159 -13.830 1.00 94.69 167 HIS A C 1
ATOM 1254 O O . HIS A 1 167 ? 3.168 -3.521 -14.837 1.00 94.69 167 HIS A O 1
ATOM 1260 N N . PHE A 1 168 ? 3.740 -4.549 -12.912 1.00 93.50 168 PHE A N 1
ATOM 1261 C CA . PHE A 1 168 ? 5.183 -4.452 -13.152 1.00 93.50 168 PHE A CA 1
ATOM 1262 C C . PHE A 1 168 ? 5.570 -5.396 -14.292 1.00 93.50 168 PHE A C 1
ATOM 1264 O O . PHE A 1 168 ? 5.087 -6.515 -14.334 1.00 93.50 168 PHE A O 1
ATOM 1271 N N . ASN A 1 169 ? 6.460 -4.992 -15.187 1.00 88.44 169 ASN A N 1
ATOM 1272 C CA . ASN A 1 169 ? 7.052 -5.876 -16.189 1.00 88.44 169 ASN A CA 1
ATOM 1273 C C . ASN A 1 169 ? 8.478 -6.322 -15.819 1.00 88.44 169 ASN A C 1
ATOM 1275 O O . ASN A 1 169 ? 9.066 -7.124 -16.540 1.00 88.44 169 ASN A O 1
ATOM 1279 N N . GLY A 1 170 ? 9.016 -5.811 -14.704 1.00 80.44 170 GLY A N 1
ATOM 1280 C CA . GLY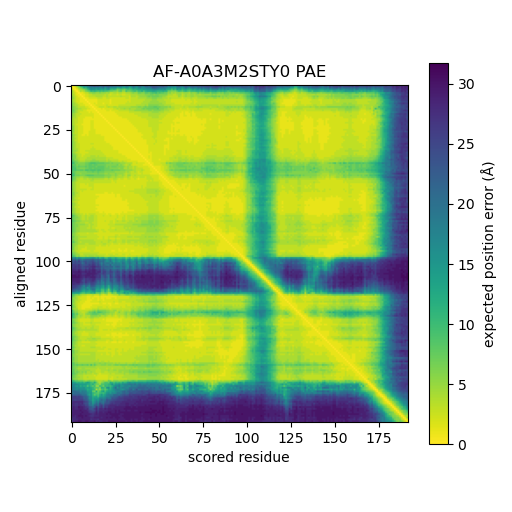 A 1 170 ? 10.320 -6.173 -14.143 1.00 80.44 170 GLY A CA 1
ATOM 1281 C C . GLY A 1 170 ? 11.450 -5.208 -14.509 1.00 80.44 170 GLY A C 1
ATOM 1282 O O . GLY A 1 170 ? 12.467 -5.181 -13.819 1.00 80.44 170 GLY A O 1
ATOM 1283 N N . GLU A 1 171 ? 11.260 -4.362 -15.521 1.00 76.31 171 GLU A N 1
ATOM 1284 C CA . GLU A 1 171 ? 12.270 -3.416 -16.015 1.00 76.31 171 GLU A CA 1
ATOM 1285 C C . GLU A 1 171 ? 12.078 -1.991 -15.454 1.00 76.31 171 GLU A C 1
ATOM 1287 O O . GLU A 1 171 ? 12.810 -1.068 -15.806 1.00 76.31 171 GLU A O 1
ATOM 1292 N N . GLU A 1 172 ? 11.104 -1.763 -14.563 1.00 74.19 172 GLU A N 1
ATOM 1293 C CA . GLU A 1 172 ? 10.763 -0.424 -14.051 1.00 74.19 172 GLU A CA 1
ATOM 1294 C C . GLU A 1 172 ? 11.629 0.069 -12.879 1.00 74.19 172 GLU A C 1
ATOM 1296 O O . GLU A 1 172 ? 11.145 0.775 -11.990 1.00 74.19 172 GLU A O 1
ATOM 1301 N N . SER A 1 173 ? 12.918 -0.273 -12.863 1.00 73.06 173 SER A N 1
ATOM 1302 C CA . SER A 1 173 ? 13.855 0.306 -11.896 1.00 73.06 173 SER A CA 1
ATOM 1303 C C . SER A 1 173 ? 14.337 1.674 -12.378 1.00 73.06 173 SER A C 1
ATOM 1305 O O . SER A 1 173 ? 15.061 1.788 -13.366 1.00 73.06 173 SER A O 1
ATOM 1307 N N . PHE A 1 174 ? 13.931 2.735 -11.677 1.00 68.38 174 PHE A N 1
ATOM 1308 C CA . PHE A 1 174 ? 14.286 4.113 -12.021 1.00 68.38 174 PHE A CA 1
ATOM 1309 C C . PHE A 1 174 ? 15.515 4.576 -11.240 1.00 68.38 174 PHE A C 1
ATOM 1311 O O . PHE A 1 174 ? 15.445 5.536 -10.475 1.00 68.38 174 PHE A O 1
ATOM 1318 N N . ASP A 1 175 ? 16.646 3.908 -11.435 1.00 63.41 175 ASP A N 1
ATOM 1319 C CA . ASP A 1 175 ? 17.915 4.358 -10.869 1.00 63.41 175 ASP A CA 1
ATOM 1320 C C . ASP A 1 175 ? 18.504 5.424 -11.796 1.00 63.41 175 ASP A C 1
ATOM 1322 O O . ASP A 1 175 ? 19.187 5.120 -12.778 1.00 63.41 175 ASP A O 1
ATOM 1326 N N . THR A 1 176 ? 18.207 6.704 -11.538 1.00 57.81 176 THR A N 1
ATOM 1327 C CA . THR A 1 176 ? 18.917 7.759 -12.273 1.00 57.81 176 THR A CA 1
ATOM 1328 C C . THR A 1 176 ? 20.373 7.787 -11.807 1.00 57.81 176 THR A C 1
ATOM 1330 O O . THR A 1 176 ? 20.626 7.972 -10.612 1.00 57.81 176 THR A O 1
ATOM 1333 N N . PRO A 1 177 ? 21.361 7.597 -12.705 1.00 56.12 177 PRO A N 1
ATOM 1334 C CA . PRO A 1 177 ? 22.752 7.739 -12.312 1.00 56.12 177 PRO A CA 1
ATOM 1335 C C . PRO A 1 177 ? 22.979 9.170 -11.805 1.00 56.12 177 PRO A C 1
ATOM 1337 O O . PRO A 1 177 ? 22.361 10.108 -12.329 1.00 56.12 177 PRO A O 1
ATOM 1340 N N . PRO A 1 178 ? 23.851 9.372 -10.799 1.00 58.56 178 PRO A N 1
ATOM 1341 C CA . PRO A 1 178 ? 24.176 10.713 -10.338 1.00 58.56 178 PRO A CA 1
ATOM 1342 C C . PRO A 1 178 ? 24.641 11.549 -11.531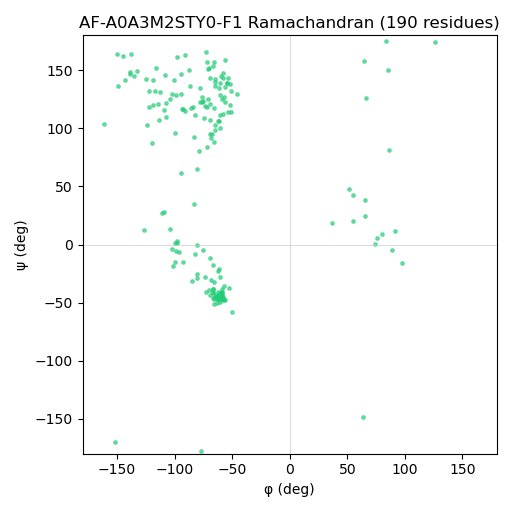 1.00 58.56 178 PRO A C 1
ATOM 1344 O O . PRO A 1 178 ? 25.371 11.049 -12.393 1.00 58.56 178 PRO A O 1
ATOM 1347 N N . PHE A 1 179 ? 24.203 12.813 -11.592 1.00 56.34 179 PHE A N 1
ATOM 1348 C CA . PHE A 1 179 ? 24.677 13.751 -12.610 1.00 56.34 179 PHE A CA 1
ATOM 1349 C C . PHE A 1 179 ? 26.205 13.641 -12.711 1.00 56.34 179 PHE A C 1
ATOM 1351 O O . PHE A 1 179 ? 26.871 13.699 -11.669 1.00 56.34 179 PHE A O 1
ATOM 1358 N N . PRO A 1 180 ? 26.777 13.471 -13.920 1.00 53.16 180 PRO A N 1
ATOM 1359 C CA . PRO A 1 180 ? 28.222 13.477 -14.059 1.00 53.16 180 PRO A CA 1
ATOM 1360 C C . PRO A 1 180 ? 28.752 14.785 -13.455 1.00 53.16 180 PRO A C 1
ATOM 1362 O O . PRO A 1 180 ? 28.112 15.832 -13.629 1.00 53.16 180 PRO A O 1
ATOM 1365 N N . PRO A 1 181 ? 29.879 14.748 -12.719 1.00 55.50 181 PRO A N 1
ATOM 1366 C CA . PRO A 1 181 ? 30.459 15.962 -12.169 1.00 55.50 181 PRO A CA 1
ATOM 1367 C C . PRO A 1 181 ? 30.662 16.969 -13.308 1.00 55.50 181 PRO A C 1
ATOM 1369 O O . PRO A 1 181 ? 30.973 16.550 -14.431 1.00 55.50 181 PRO A O 1
ATOM 1372 N N . PRO A 1 182 ? 30.462 18.279 -13.065 1.00 56.31 182 PRO A N 1
ATOM 1373 C CA . PRO A 1 182 ? 30.695 19.288 -14.086 1.00 56.31 182 PRO A CA 1
ATOM 1374 C C . PRO A 1 182 ? 32.099 19.081 -14.651 1.00 56.31 182 PRO A C 1
ATOM 1376 O O . PRO A 1 182 ? 33.081 19.080 -13.913 1.00 56.31 182 PRO A O 1
ATOM 1379 N N . MET A 1 183 ? 32.159 18.821 -15.956 1.00 51.41 183 MET A N 1
ATOM 1380 C CA . MET A 1 183 ? 33.391 18.559 -16.686 1.00 51.41 183 MET A CA 1
ATOM 1381 C C . MET A 1 183 ? 34.350 19.719 -16.414 1.00 51.41 183 MET A C 1
ATOM 1383 O O . MET A 1 183 ? 34.045 20.856 -16.781 1.00 51.41 183 MET A O 1
ATOM 1387 N N . GLU A 1 184 ? 35.466 19.459 -15.725 1.00 52.81 184 GLU A N 1
ATOM 1388 C CA . GLU A 1 184 ? 36.476 20.490 -15.511 1.00 52.81 184 GLU A CA 1
ATOM 1389 C C . GLU A 1 184 ? 36.942 20.981 -16.880 1.00 52.81 184 GLU A C 1
ATOM 1391 O O . GLU A 1 184 ? 37.544 20.246 -17.666 1.00 52.81 184 GLU A O 1
ATOM 1396 N N . VAL A 1 185 ? 36.613 22.236 -17.184 1.00 52.62 185 VAL A N 1
ATOM 1397 C CA . VAL A 1 185 ? 37.135 22.935 -18.350 1.00 52.62 185 VAL A CA 1
ATOM 1398 C C . VAL A 1 185 ? 38.630 23.074 -18.110 1.00 52.62 185 VAL A C 1
ATOM 1400 O O . VAL A 1 185 ? 39.071 23.942 -17.358 1.00 52.62 185 VAL A O 1
ATOM 1403 N N . GLY A 1 186 ? 39.403 22.169 -18.711 1.00 44.91 186 GLY A N 1
ATOM 1404 C CA . GLY A 1 186 ? 40.854 22.192 -18.662 1.00 44.91 186 GLY A CA 1
ATOM 1405 C C . GLY A 1 186 ? 41.350 23.578 -19.054 1.00 44.91 186 GLY A C 1
ATOM 1406 O O . GLY A 1 186 ? 41.160 24.022 -20.186 1.00 44.91 186 GLY A O 1
ATOM 1407 N N . SER A 1 187 ? 41.963 24.273 -18.096 1.00 50.62 187 SER A N 1
ATOM 1408 C CA . SER A 1 187 ? 42.674 25.521 -18.340 1.00 50.62 187 SER A CA 1
ATOM 1409 C C . SER A 1 187 ? 43.802 25.228 -19.325 1.00 50.62 187 SER A C 1
ATOM 1411 O O . SER A 1 187 ? 44.835 24.656 -1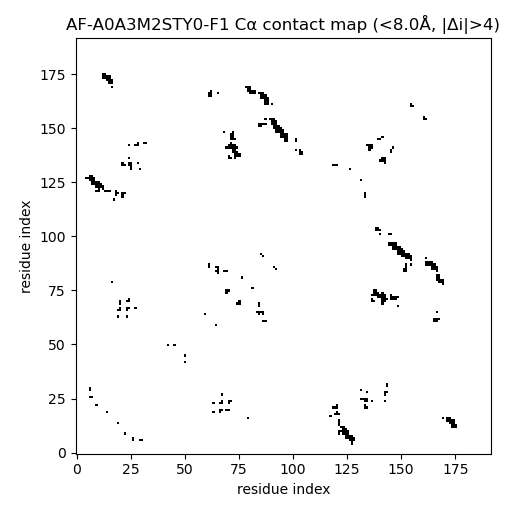8.971 1.00 50.62 187 SER A O 1
ATOM 1413 N N . SER A 1 188 ? 43.574 25.560 -20.594 1.00 45.44 188 SER A N 1
ATOM 1414 C CA . SER A 1 188 ? 44.601 25.500 -21.622 1.00 45.44 188 SER A CA 1
ATOM 1415 C C . SER A 1 188 ? 45.615 26.597 -21.314 1.00 45.44 188 SER A C 1
ATOM 1417 O O . SER A 1 188 ? 45.419 27.763 -21.651 1.00 45.44 188 SER A O 1
ATOM 1419 N N . GLY A 1 189 ? 46.684 26.223 -20.612 1.00 40.91 189 GLY A N 1
ATOM 1420 C CA . GLY A 1 189 ? 47.808 27.099 -20.324 1.00 40.91 189 GLY A CA 1
ATOM 1421 C C . GLY A 1 189 ? 48.485 27.541 -21.618 1.00 40.91 189 GLY A C 1
ATOM 1422 O O . GLY A 1 189 ? 49.212 26.771 -22.245 1.00 40.91 189 GLY A O 1
ATOM 1423 N N . THR A 1 190 ? 48.271 28.795 -22.004 1.00 42.72 190 THR A N 1
ATOM 1424 C CA . THR A 1 190 ? 49.090 29.472 -23.009 1.00 42.72 190 THR A CA 1
ATOM 1425 C C . THR A 1 190 ? 50.468 29.717 -22.404 1.00 42.72 190 THR A C 1
ATOM 1427 O O . THR A 1 190 ? 50.628 30.570 -21.532 1.00 42.72 190 THR A O 1
ATOM 1430 N N . LYS A 1 191 ? 51.470 28.955 -22.850 1.00 41.66 191 LYS A N 1
ATOM 1431 C CA . LYS A 1 191 ? 52.875 29.330 -22.669 1.00 41.66 191 LYS A CA 1
ATOM 1432 C C . LYS A 1 191 ? 53.193 30.474 -23.637 1.00 41.66 191 LYS A C 1
ATOM 1434 O O . LYS A 1 191 ? 53.066 30.287 -24.847 1.00 41.66 191 LYS A O 1
ATOM 1439 N N . LEU A 1 192 ? 53.592 31.620 -23.089 1.00 40.66 192 LEU A N 1
ATOM 1440 C CA . LEU A 1 192 ? 54.442 32.617 -23.744 1.00 40.66 192 LEU A CA 1
ATOM 1441 C C . LEU A 1 192 ? 55.840 32.513 -23.136 1.00 40.66 192 LEU A C 1
ATOM 1443 O O . LEU A 1 192 ? 55.910 32.274 -21.907 1.00 40.66 192 LEU A O 1
#

pLDDT: mean 84.99, std 18.74, range [36.25, 98.5]